Protein AF-A0A5N7ZAX9-F1 (afdb_monomer)

pLDDT: mean 89.91, std 12.64, range [33.31, 97.75]

Secondary structure (DSSP, 8-state):
-------------GGGS---SEEEEEE-SS-HHHHHHHHT-----B-GGG-SSTTTT-----GGG--HHHHHHHHHHHHHHH-TT--HHHHHHHHHHHHHH-GGG-HHHHHHHHHHHHHHHHHH--B---BS-S--HHHHHHHTTTTTSEEEEEEHHHHHTTSS------PPP----

Structure (mmCIF, N/CA/C/O backbone):
data_AF-A0A5N7ZAX9-F1
#
_entry.id   AF-A0A5N7ZAX9-F1
#
loop_
_atom_site.group_PDB
_atom_site.id
_atom_site.type_symbol
_atom_site.label_atom_id
_atom_site.label_alt_id
_atom_site.label_comp_id
_atom_site.label_asym_id
_atom_site.label_entity_id
_atom_site.label_seq_id
_atom_site.pdbx_PDB_ins_code
_atom_site.Cartn_x
_atom_site.Cartn_y
_atom_site.Cartn_z
_atom_site.occupancy
_atom_site.B_iso_or_equiv
_atom_site.auth_seq_id
_atom_site.auth_comp_id
_atom_site.auth_asym_id
_atom_site.auth_atom_id
_atom_site.pdbx_PDB_model_num
ATOM 1 N N . MET A 1 1 ? -28.480 1.130 -0.544 1.00 33.31 1 MET A N 1
ATOM 2 C CA . MET A 1 1 ? -28.202 -0.192 0.061 1.00 33.31 1 MET A CA 1
ATOM 3 C C . MET A 1 1 ? -26.981 -0.752 -0.646 1.00 33.31 1 MET A C 1
ATOM 5 O O . MET A 1 1 ? -27.106 -1.141 -1.794 1.00 33.31 1 MET A O 1
ATOM 9 N N . GLY A 1 2 ? -25.794 -0.672 -0.038 1.00 41.31 2 GLY A N 1
ATOM 10 C CA . GLY A 1 2 ? -24.573 -1.191 -0.668 1.00 41.31 2 GLY A CA 1
ATOM 11 C C . GLY A 1 2 ? -24.634 -2.713 -0.738 1.00 41.31 2 GLY A C 1
ATOM 12 O O . GLY A 1 2 ? -24.830 -3.351 0.299 1.00 41.31 2 GLY A O 1
ATOM 13 N N . SER A 1 3 ? -24.519 -3.286 -1.938 1.00 37.97 3 SER A N 1
ATOM 14 C CA . SER A 1 3 ? -24.393 -4.732 -2.100 1.00 37.97 3 SER A CA 1
ATOM 15 C C . SER A 1 3 ? -23.139 -5.176 -1.359 1.00 37.97 3 SER A C 1
ATOM 17 O O . SER A 1 3 ? -22.039 -4.720 -1.673 1.00 37.97 3 SER A O 1
ATOM 19 N N . LYS A 1 4 ? -23.291 -6.035 -0.351 1.00 47.25 4 LYS A N 1
ATOM 20 C CA . LYS A 1 4 ? -22.145 -6.737 0.219 1.00 47.25 4 LYS A CA 1
ATOM 21 C C . LYS A 1 4 ? -21.613 -7.646 -0.881 1.00 47.25 4 LYS A C 1
ATOM 23 O O . LYS A 1 4 ? -22.259 -8.634 -1.207 1.00 47.25 4 LYS A O 1
ATOM 28 N N . SER A 1 5 ? -20.491 -7.280 -1.485 1.00 54.31 5 SER A N 1
ATOM 29 C CA . SER A 1 5 ? -19.725 -8.214 -2.297 1.00 54.31 5 SER A CA 1
ATOM 30 C C . SER A 1 5 ? -19.269 -9.343 -1.374 1.00 54.31 5 SER A C 1
ATOM 32 O O . SER A 1 5 ? -18.582 -9.111 -0.377 1.00 54.31 5 SER A O 1
ATOM 34 N N . GLU A 1 6 ? -19.718 -10.565 -1.647 1.00 58.66 6 GLU A N 1
ATOM 35 C CA . GLU A 1 6 ? -19.201 -11.750 -0.970 1.00 58.66 6 GLU A CA 1
ATOM 36 C C . GLU A 1 6 ? -17.761 -11.973 -1.438 1.00 58.66 6 GLU A C 1
ATOM 38 O O . GLU A 1 6 ? -17.502 -12.454 -2.539 1.00 58.66 6 GLU A O 1
ATOM 43 N N . ILE A 1 7 ? -16.803 -11.562 -0.608 1.00 69.88 7 ILE A N 1
ATOM 44 C CA . ILE A 1 7 ? -15.385 -11.814 -0.855 1.00 69.88 7 ILE A CA 1
ATOM 45 C C . ILE A 1 7 ? -15.125 -13.287 -0.537 1.00 69.88 7 ILE A C 1
ATOM 47 O O . ILE A 1 7 ? -15.140 -13.695 0.624 1.00 69.88 7 ILE A O 1
ATOM 51 N N . THR A 1 8 ? -14.884 -14.088 -1.572 1.00 76.56 8 THR A N 1
ATOM 52 C CA . THR A 1 8 ? -14.459 -15.482 -1.411 1.00 76.56 8 THR A CA 1
ATOM 53 C C . THR A 1 8 ? -12.942 -15.523 -1.286 1.00 76.56 8 THR A C 1
ATOM 55 O O . THR A 1 8 ? -12.231 -15.208 -2.237 1.00 76.56 8 THR A O 1
ATOM 58 N N . VAL A 1 9 ? -12.434 -15.919 -0.119 1.00 79.69 9 VAL A N 1
ATOM 59 C CA . VAL A 1 9 ? -10.995 -16.129 0.092 1.00 79.69 9 VAL A CA 1
ATOM 60 C C . VAL A 1 9 ? -10.658 -17.575 -0.255 1.00 79.69 9 VAL A C 1
ATOM 62 O O . VAL A 1 9 ? -11.228 -18.501 0.320 1.00 79.69 9 VAL A O 1
ATOM 65 N N . LYS A 1 10 ? -9.727 -17.773 -1.191 1.00 81.19 10 LYS A N 1
ATOM 66 C CA . LYS A 1 10 ? -9.172 -19.087 -1.533 1.00 81.19 10 LYS A CA 1
ATOM 67 C C . LYS A 1 10 ? -7.727 -19.164 -1.057 1.00 81.19 10 LYS A C 1
ATOM 69 O O . LYS A 1 10 ? -6.963 -18.223 -1.247 1.00 81.19 10 LYS A O 1
ATOM 74 N N . TYR A 1 11 ? -7.361 -20.296 -0.470 1.00 84.69 11 TYR A N 1
ATOM 75 C CA . TYR A 1 11 ? -5.988 -20.603 -0.087 1.00 84.69 11 TYR A CA 1
ATOM 76 C C . TYR A 1 11 ? -5.430 -21.596 -1.102 1.00 84.69 11 TYR A C 1
ATOM 78 O O . TYR A 1 11 ? -6.023 -22.651 -1.311 1.00 84.69 11 TYR A O 1
ATOM 86 N N . CYS A 1 12 ? -4.324 -21.243 -1.744 1.00 83.31 12 CYS A N 1
ATOM 87 C CA . CYS A 1 12 ? -3.642 -22.067 -2.736 1.00 83.31 12 CYS A CA 1
ATOM 88 C C . CYS A 1 12 ? -2.131 -21.877 -2.602 1.00 83.31 12 CYS A C 1
ATOM 90 O O . CYS A 1 12 ? -1.668 -20.932 -1.952 1.00 83.31 12 CYS A O 1
ATOM 92 N N . LYS A 1 13 ? -1.360 -22.794 -3.184 1.00 84.69 13 LYS A N 1
ATOM 93 C CA . LYS A 1 13 ? 0.089 -22.616 -3.301 1.00 84.69 13 LYS A CA 1
ATOM 94 C C . LYS A 1 13 ? 0.400 -21.638 -4.429 1.00 84.69 13 LYS A C 1
ATOM 96 O O . LYS A 1 13 ? -0.356 -21.534 -5.388 1.00 84.69 13 LYS A O 1
ATOM 101 N N . LEU A 1 14 ? 1.539 -20.954 -4.351 1.00 79.31 14 LEU A N 1
ATOM 102 C CA . LEU A 1 14 ? 1.951 -19.998 -5.384 1.00 79.31 14 LEU A CA 1
ATOM 103 C C . LEU A 1 14 ? 2.063 -20.657 -6.769 1.00 79.31 14 LEU A C 1
ATOM 105 O O . LEU A 1 14 ? 1.774 -20.025 -7.776 1.00 79.31 14 LEU A O 1
ATOM 109 N N . GLU A 1 15 ? 2.440 -21.936 -6.818 1.00 83.44 15 GLU A N 1
ATOM 110 C CA . GLU A 1 15 ? 2.540 -22.716 -8.054 1.00 83.44 15 GLU A CA 1
ATOM 111 C C . GLU A 1 15 ? 1.185 -22.991 -8.724 1.00 83.44 15 GLU A C 1
ATOM 113 O O . GLU A 1 15 ? 1.155 -23.301 -9.914 1.00 83.44 15 GLU A O 1
ATOM 118 N N . GLU A 1 16 ? 0.090 -22.894 -7.968 1.00 85.75 16 GLU A N 1
ATOM 119 C CA . GLU A 1 16 ? -1.287 -23.109 -8.428 1.00 85.75 16 GLU A CA 1
ATOM 120 C C . GLU A 1 16 ? -1.930 -21.809 -8.940 1.00 85.75 16 GLU A C 1
ATOM 122 O O . GLU A 1 16 ? -3.011 -21.847 -9.524 1.00 85.75 16 GLU A O 1
ATOM 127 N N . VAL A 1 17 ? -1.278 -20.660 -8.726 1.00 85.06 17 VAL A N 1
ATOM 128 C CA . VAL A 1 17 ? -1.742 -19.363 -9.221 1.00 85.06 17 VAL A CA 1
ATOM 129 C C . VAL A 1 17 ? -1.313 -19.201 -10.674 1.00 85.06 17 VAL A C 1
ATOM 131 O O . VAL A 1 17 ? -0.126 -19.270 -11.003 1.00 85.06 17 VAL A O 1
ATOM 134 N N . GLU A 1 18 ? -2.280 -18.946 -11.552 1.00 88.00 18 GLU A N 1
ATOM 135 C CA . GLU A 1 18 ? -1.992 -18.545 -12.924 1.00 88.00 18 GLU A CA 1
ATOM 136 C C . GLU A 1 18 ? -1.386 -17.139 -12.921 1.00 88.00 18 GLU A C 1
ATOM 138 O O . GLU A 1 18 ? -2.027 -16.160 -12.541 1.00 88.00 18 GLU A O 1
ATOM 143 N N . LEU A 1 19 ? -0.116 -17.057 -13.314 1.00 88.38 19 LEU A N 1
ATOM 144 C CA . LEU A 1 19 ? 0.644 -15.818 -13.426 1.00 88.38 19 LEU A CA 1
ATOM 145 C C . LEU A 1 19 ? 1.239 -15.721 -14.835 1.00 88.38 19 LEU A C 1
ATOM 147 O O . LEU A 1 19 ? 1.658 -16.751 -15.382 1.00 88.38 19 LEU A O 1
ATOM 151 N N . PRO A 1 20 ? 1.345 -14.509 -15.408 1.00 93.12 20 PRO A N 1
ATOM 152 C CA . PRO A 1 20 ? 2.088 -14.303 -16.647 1.00 93.12 20 PRO A CA 1
ATOM 153 C C . PRO A 1 20 ? 3.526 -14.797 -16.475 1.00 93.12 20 PRO A C 1
ATOM 155 O O . PRO A 1 20 ? 4.140 -14.575 -15.432 1.00 93.12 20 PRO A O 1
ATOM 158 N N . SER A 1 21 ? 4.087 -15.464 -17.484 1.00 94.38 21 SER A N 1
ATOM 159 C CA . SER A 1 21 ? 5.438 -16.036 -17.379 1.00 94.38 21 SER A CA 1
ATOM 160 C C . SER A 1 21 ? 6.507 -14.960 -17.210 1.00 94.38 21 SER A C 1
ATOM 162 O O . SER A 1 21 ? 7.440 -15.127 -16.427 1.00 94.38 21 SER A O 1
ATOM 164 N N . ILE A 1 22 ? 6.350 -13.857 -17.945 1.00 96.69 22 ILE A N 1
ATOM 165 C CA . ILE A 1 22 ? 7.245 -12.709 -17.912 1.00 96.69 22 ILE A CA 1
ATOM 166 C C . ILE A 1 22 ? 6.412 -11.445 -17.753 1.00 96.69 22 ILE A C 1
ATOM 168 O O . ILE A 1 22 ? 5.394 -11.270 -18.420 1.00 96.69 22 ILE A O 1
ATOM 172 N N . VAL A 1 23 ? 6.885 -10.557 -16.891 1.00 96.56 23 VAL A N 1
ATOM 173 C CA . VAL A 1 23 ? 6.359 -9.202 -16.730 1.00 96.56 23 VAL A CA 1
ATOM 174 C C . VAL A 1 23 ? 7.468 -8.188 -16.944 1.00 96.56 23 VAL A C 1
ATOM 176 O O . VAL A 1 23 ? 8.642 -8.467 -16.715 1.00 96.56 23 VAL A O 1
ATOM 179 N N . TYR A 1 24 ? 7.099 -7.000 -17.395 1.00 97.44 24 TYR A N 1
ATOM 180 C CA . TYR A 1 24 ? 8.019 -6.045 -17.983 1.00 97.44 24 TYR A CA 1
ATOM 181 C C . TYR A 1 24 ? 8.051 -4.720 -17.234 1.00 97.44 24 TYR A C 1
ATOM 183 O O . TYR A 1 24 ? 7.036 -4.234 -16.721 1.00 97.44 24 TYR A O 1
ATOM 191 N N . LYS A 1 25 ? 9.232 -4.097 -17.229 1.00 96.88 25 LYS A N 1
ATOM 192 C CA . LYS A 1 25 ? 9.443 -2.727 -16.767 1.00 96.88 25 LYS A CA 1
ATOM 193 C C . LYS A 1 25 ? 10.150 -1.898 -17.829 1.00 96.88 25 LYS A C 1
ATOM 195 O O . LYS A 1 25 ? 11.241 -2.237 -18.277 1.00 96.88 25 LYS A O 1
ATOM 200 N N . TYR A 1 26 ? 9.543 -0.765 -18.155 1.00 97.31 26 TYR A N 1
ATOM 201 C CA . TYR A 1 26 ? 10.092 0.238 -19.058 1.00 97.31 26 TYR A CA 1
ATOM 202 C C . TYR A 1 26 ? 10.955 1.227 -18.282 1.00 97.31 26 TYR A C 1
ATOM 204 O O . TYR A 1 26 ? 10.594 1.661 -17.174 1.00 97.31 26 TYR A O 1
ATOM 212 N N . ARG A 1 27 ? 12.117 1.548 -18.846 1.00 96.25 27 ARG A N 1
ATOM 213 C CA . ARG A 1 27 ? 13.109 2.414 -18.219 1.00 96.25 27 ARG A CA 1
ATOM 214 C C . ARG A 1 27 ? 13.822 3.279 -19.250 1.00 96.25 27 ARG A C 1
ATOM 216 O O . ARG A 1 27 ? 14.190 2.818 -20.325 1.00 96.25 27 ARG A O 1
ATOM 223 N N . SER A 1 28 ? 14.078 4.527 -18.878 1.00 95.81 28 SER A N 1
ATOM 224 C CA . SER A 1 28 ? 14.984 5.428 -19.593 1.00 95.81 28 SER A CA 1
ATOM 225 C C . SER A 1 28 ? 16.427 4.914 -19.527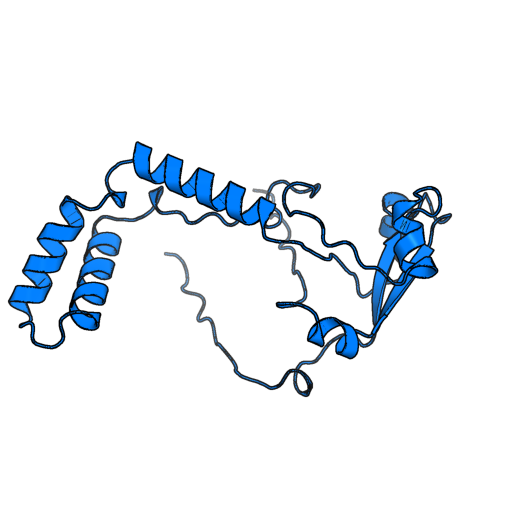 1.00 95.81 28 SER A C 1
ATOM 227 O O . SER A 1 28 ? 16.892 4.565 -18.444 1.00 95.81 28 SER A O 1
ATOM 229 N N . TRP A 1 29 ? 17.150 4.909 -20.653 1.00 94.25 29 TRP A N 1
ATOM 230 C CA . TRP A 1 29 ? 18.593 4.614 -20.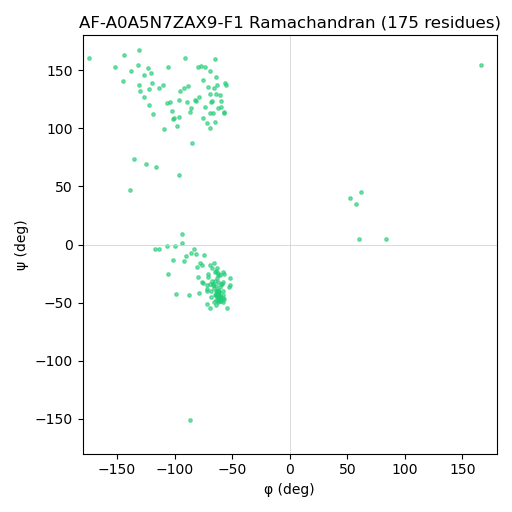661 1.00 94.25 29 TRP A CA 1
ATOM 231 C C . TRP A 1 29 ? 19.431 5.832 -20.261 1.00 94.25 29 TRP A C 1
ATOM 233 O O . TRP A 1 29 ? 20.590 5.694 -19.877 1.00 94.25 29 TRP A O 1
ATOM 243 N N . SER A 1 30 ? 18.872 7.040 -20.347 1.00 94.25 30 SER A N 1
ATOM 244 C CA . SER A 1 30 ? 19.581 8.254 -19.93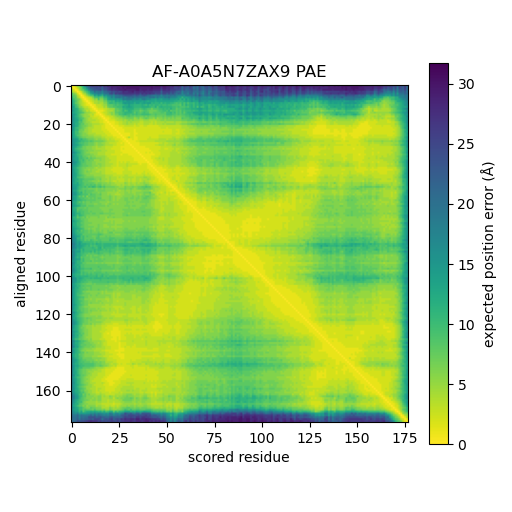3 1.00 94.25 30 SER A CA 1
ATOM 245 C C . SER A 1 30 ? 19.753 8.361 -18.412 1.00 94.25 30 SER A C 1
ATOM 247 O O . SER A 1 30 ? 20.731 8.950 -17.953 1.00 94.25 30 SER A O 1
ATOM 249 N N . ASP A 1 31 ? 18.873 7.726 -17.633 1.00 94.62 31 ASP A N 1
ATOM 250 C CA . ASP A 1 31 ? 18.943 7.692 -16.172 1.00 94.62 31 ASP A CA 1
ATOM 251 C C . ASP A 1 31 ? 19.939 6.626 -15.675 1.00 94.62 31 ASP A C 1
ATOM 253 O O . ASP A 1 31 ? 19.833 5.433 -15.974 1.00 94.62 31 ASP A O 1
ATOM 257 N N . ASN A 1 32 ? 20.921 7.047 -14.875 1.00 95.12 32 ASN A N 1
ATOM 258 C CA . ASN A 1 32 ? 21.924 6.146 -14.312 1.00 95.12 32 ASN A CA 1
ATOM 259 C C . ASN A 1 32 ? 21.341 5.152 -13.298 1.00 95.12 32 ASN A C 1
ATOM 261 O O . ASN A 1 32 ? 21.819 4.022 -13.242 1.00 95.12 32 ASN A O 1
ATOM 265 N N . TYR A 1 33 ? 20.297 5.511 -12.545 1.00 94.88 33 TYR A N 1
ATOM 266 C CA . TYR A 1 33 ? 19.636 4.586 -11.619 1.00 94.88 33 TYR A CA 1
ATOM 267 C C . TYR A 1 33 ? 18.883 3.485 -12.361 1.00 94.88 33 TYR A C 1
ATOM 269 O O . TYR A 1 33 ? 18.848 2.340 -11.916 1.00 94.88 33 TYR A O 1
ATOM 277 N N . HIS A 1 34 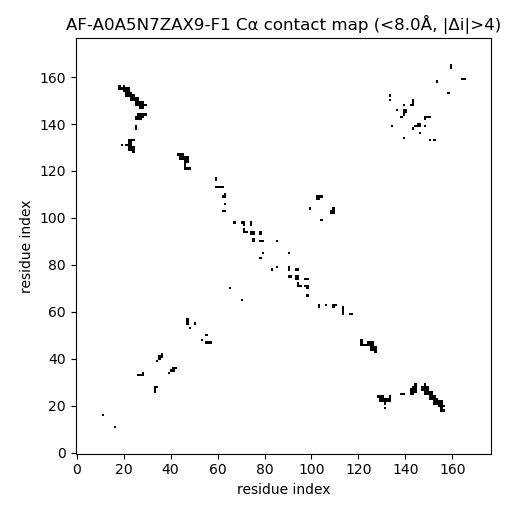? 18.324 3.800 -13.527 1.00 95.56 34 HIS A N 1
ATOM 278 C CA . HIS A 1 34 ? 17.658 2.813 -14.366 1.00 95.56 34 HIS A CA 1
ATOM 279 C C . HIS A 1 34 ? 18.624 1.767 -14.933 1.00 95.56 34 HIS A C 1
ATOM 281 O O . HIS A 1 34 ? 18.265 0.594 -15.019 1.00 95.56 34 HIS A O 1
ATOM 287 N N . LYS A 1 35 ? 19.867 2.150 -15.255 1.00 94.75 35 LYS A N 1
ATOM 288 C CA . LYS A 1 35 ? 20.896 1.208 -15.736 1.00 94.75 35 LYS A CA 1
ATOM 289 C C . LYS A 1 35 ? 21.238 0.135 -14.704 1.00 94.75 35 LYS A C 1
ATOM 291 O O . LYS A 1 35 ? 21.492 -1.004 -15.094 1.00 94.75 35 LYS A O 1
ATOM 296 N N . ARG A 1 36 ? 21.170 0.466 -13.406 1.00 96.31 36 ARG A N 1
ATOM 297 C CA . ARG A 1 36 ? 21.466 -0.456 -12.289 1.00 96.31 36 ARG A CA 1
ATOM 298 C C . ARG A 1 36 ? 20.602 -1.713 -12.315 1.00 96.31 36 ARG A C 1
ATOM 300 O O . ARG A 1 36 ? 21.050 -2.772 -11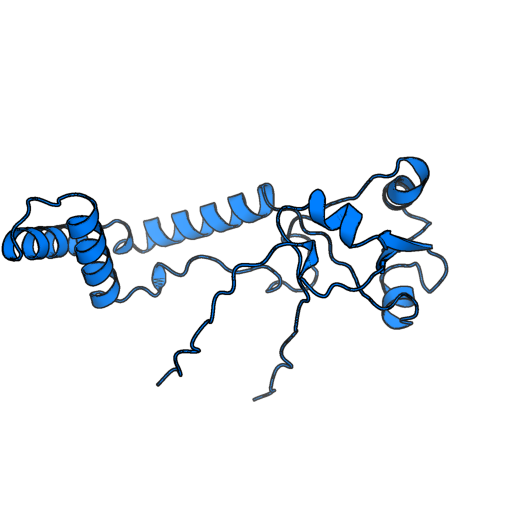.885 1.00 96.31 36 ARG A O 1
ATOM 307 N N . PHE A 1 37 ? 19.417 -1.640 -12.921 1.00 93.94 37 PHE A N 1
ATOM 308 C CA . PHE A 1 37 ? 18.559 -2.805 -13.111 1.00 93.94 37 PHE A CA 1
ATOM 309 C C . PHE A 1 37 ? 19.239 -3.907 -13.940 1.00 93.94 37 PHE A C 1
ATOM 311 O O . PHE A 1 37 ? 19.032 -5.089 -13.683 1.00 93.94 37 PHE A O 1
ATOM 318 N N . LEU A 1 38 ? 20.077 -3.530 -14.911 1.00 93.50 38 LEU A N 1
ATOM 319 C CA . LEU A 1 38 ? 20.835 -4.466 -15.743 1.00 93.50 38 LEU A CA 1
ATOM 320 C C . LEU A 1 38 ? 22.279 -4.633 -15.264 1.00 93.50 38 LEU A C 1
ATOM 322 O O . LEU A 1 38 ? 22.783 -5.754 -15.231 1.00 93.50 38 LEU A O 1
ATOM 326 N N . THR A 1 39 ? 22.947 -3.538 -14.893 1.00 95.12 39 THR A N 1
ATOM 327 C CA . THR A 1 39 ? 24.376 -3.565 -14.541 1.00 95.12 39 THR A CA 1
ATOM 328 C C . THR A 1 39 ? 24.630 -4.140 -13.153 1.00 95.12 39 THR A C 1
ATOM 330 O O . THR A 1 39 ? 25.648 -4.791 -12.945 1.00 95.12 39 THR A O 1
ATOM 333 N N . GLU A 1 40 ? 23.702 -3.932 -12.219 1.00 95.94 40 GLU A N 1
ATOM 334 C CA . GLU A 1 40 ? 23.819 -4.354 -10.816 1.00 95.94 40 GLU A CA 1
ATOM 335 C C . GLU A 1 40 ? 22.746 -5.378 -10.418 1.00 95.94 40 GLU A C 1
ATOM 337 O O . GLU A 1 40 ? 22.793 -5.925 -9.320 1.00 95.94 40 GLU A O 1
ATOM 342 N N . ARG A 1 41 ? 21.815 -5.699 -11.332 1.00 92.00 41 ARG A N 1
ATOM 343 C CA . ARG A 1 41 ? 20.692 -6.631 -11.114 1.00 92.00 41 ARG A CA 1
ATOM 344 C C . ARG A 1 41 ? 19.795 -6.219 -9.947 1.00 92.00 41 ARG A C 1
ATOM 346 O O . ARG A 1 41 ? 19.259 -7.062 -9.230 1.00 92.00 41 ARG A O 1
ATOM 353 N N . GLU A 1 42 ? 19.632 -4.915 -9.768 1.00 92.81 42 GLU A N 1
ATOM 354 C CA . GLU A 1 42 ? 18.782 -4.357 -8.726 1.00 92.81 42 GLU A CA 1
ATOM 355 C C . GLU A 1 42 ? 17.347 -4.127 -9.203 1.00 92.81 42 GLU A C 1
ATOM 357 O O . GLU A 1 42 ? 17.053 -4.002 -10.392 1.00 92.81 42 GLU A O 1
ATOM 362 N N . VAL A 1 43 ? 16.436 -4.014 -8.241 1.00 91.81 43 VAL A N 1
ATOM 363 C CA . VAL A 1 43 ? 15.066 -3.572 -8.479 1.00 91.81 43 VAL A CA 1
ATOM 364 C C . VAL A 1 43 ? 14.744 -2.467 -7.488 1.00 91.81 43 VAL A C 1
ATOM 366 O O . VAL A 1 43 ? 14.984 -2.603 -6.291 1.00 91.81 43 VAL A O 1
ATOM 369 N N . PHE A 1 44 ? 14.183 -1.370 -7.991 1.00 93.19 44 PHE A N 1
ATOM 370 C CA . PHE A 1 44 ? 13.728 -0.266 -7.157 1.00 93.19 44 PHE A CA 1
ATOM 371 C C . PHE A 1 44 ? 12.230 -0.378 -6.873 1.00 93.19 44 PHE A C 1
ATOM 373 O O . PHE A 1 44 ? 11.416 -0.419 -7.800 1.00 93.19 44 PHE A O 1
ATOM 380 N N . LEU A 1 45 ? 11.888 -0.388 -5.586 1.00 94.62 45 LEU A N 1
ATOM 381 C CA . LEU A 1 45 ? 10.520 -0.338 -5.090 1.00 94.62 45 LEU A CA 1
ATOM 382 C C . LEU A 1 45 ? 10.170 1.114 -4.754 1.00 94.62 45 LEU A C 1
ATOM 384 O O . LEU A 1 45 ? 10.699 1.678 -3.799 1.00 94.62 45 LEU A O 1
ATOM 388 N N . ALA A 1 46 ? 9.295 1.723 -5.552 1.00 94.19 46 ALA A N 1
ATOM 389 C CA . ALA A 1 46 ? 8.922 3.122 -5.391 1.00 94.19 46 ALA A CA 1
ATOM 390 C C . ALA A 1 46 ? 7.980 3.307 -4.196 1.00 94.19 46 ALA A C 1
ATOM 392 O O . ALA A 1 46 ? 7.087 2.489 -3.975 1.00 94.19 46 ALA A O 1
ATOM 393 N N . SER A 1 47 ? 8.151 4.396 -3.445 1.00 94.50 47 SER A N 1
ATOM 394 C CA . SER A 1 47 ? 7.162 4.780 -2.435 1.00 94.50 47 SER A CA 1
ATOM 395 C C . SER A 1 47 ? 5.833 5.093 -3.134 1.00 94.50 47 SER A C 1
ATOM 397 O O . SER A 1 47 ? 5.847 5.806 -4.140 1.00 94.50 47 SER A O 1
ATOM 399 N N . PRO A 1 48 ? 4.682 4.645 -2.604 1.00 93.19 48 PRO A N 1
ATOM 400 C CA . PRO A 1 48 ? 3.374 5.004 -3.149 1.00 93.19 48 PRO A CA 1
ATOM 401 C C . PRO A 1 48 ? 3.176 6.517 -3.323 1.00 93.19 48 PRO A C 1
ATOM 403 O O . PRO A 1 48 ? 2.498 6.962 -4.238 1.00 93.19 48 PRO A O 1
ATOM 406 N N . ARG A 1 49 ? 3.839 7.330 -2.490 1.00 91.50 49 ARG A N 1
ATOM 407 C CA . ARG A 1 49 ? 3.778 8.796 -2.553 1.00 91.50 49 ARG A CA 1
ATOM 408 C C . ARG A 1 49 ? 4.326 9.390 -3.859 1.00 91.50 49 ARG A C 1
ATOM 410 O O . ARG A 1 49 ? 4.040 10.545 -4.149 1.00 91.50 49 ARG A O 1
ATOM 417 N N . THR A 1 50 ? 5.148 8.658 -4.613 1.00 91.44 50 THR A N 1
ATOM 418 C CA . THR A 1 50 ? 5.770 9.160 -5.852 1.00 91.44 50 THR A CA 1
ATOM 419 C C . THR A 1 50 ? 4.968 8.825 -7.109 1.00 91.44 50 THR A C 1
ATOM 421 O O . THR A 1 50 ? 5.498 8.957 -8.211 1.00 91.44 50 THR A O 1
ATOM 424 N N . PHE A 1 51 ? 3.751 8.301 -6.963 1.00 90.94 51 PHE A N 1
ATOM 425 C CA . PHE A 1 51 ? 2.922 7.883 -8.087 1.00 90.94 51 PHE A CA 1
ATOM 426 C C . PHE A 1 51 ? 2.248 9.100 -8.722 1.00 90.94 51 PHE A C 1
ATOM 428 O O . PHE A 1 51 ? 2.048 10.126 -8.077 1.00 90.94 51 PHE A O 1
ATOM 435 N N . GLU A 1 52 ? 1.952 8.994 -10.015 1.00 87.94 52 GLU A N 1
ATOM 436 C CA . GLU A 1 52 ? 1.321 10.084 -10.764 1.00 87.94 52 GLU A CA 1
ATOM 437 C C . GLU A 1 52 ? -0.171 10.228 -10.434 1.00 87.94 52 GLU A C 1
ATOM 439 O O . GLU A 1 52 ? -0.691 11.340 -10.451 1.00 87.94 52 GLU A O 1
ATOM 444 N N . ASP A 1 53 ? -0.850 9.114 -10.140 1.00 85.88 53 ASP A N 1
ATOM 445 C CA . ASP A 1 53 ? -2.224 9.116 -9.641 1.00 85.88 53 ASP A CA 1
ATOM 446 C C . ASP A 1 53 ? -2.203 9.278 -8.115 1.00 85.88 53 ASP A C 1
ATOM 448 O O . ASP A 1 53 ? -1.666 8.439 -7.393 1.00 85.88 53 ASP A O 1
ATOM 452 N N . GLU A 1 54 ? -2.785 10.369 -7.617 1.00 81.69 54 GLU A N 1
ATOM 453 C CA . GLU A 1 54 ? -2.839 10.675 -6.183 1.00 81.69 54 GLU A CA 1
ATOM 454 C C . GLU A 1 54 ? -3.669 9.664 -5.379 1.00 81.69 54 GLU A C 1
ATOM 456 O O . GLU A 1 54 ? -3.496 9.546 -4.162 1.00 81.69 54 GLU A O 1
ATOM 461 N N . LEU A 1 55 ? -4.595 8.961 -6.038 1.00 84.12 55 LEU A N 1
ATOM 462 C CA . LEU A 1 55 ? -5.441 7.947 -5.419 1.00 84.12 55 LEU A CA 1
ATOM 463 C C . LEU A 1 55 ? -4.831 6.547 -5.517 1.00 84.12 55 LEU A C 1
ATOM 465 O O . LEU A 1 55 ? -5.265 5.654 -4.779 1.00 84.12 55 LEU A O 1
ATOM 469 N N . ASP A 1 56 ? -3.813 6.348 -6.361 1.00 85.94 56 ASP A N 1
ATOM 470 C CA . ASP A 1 56 ? -3.111 5.071 -6.428 1.00 85.94 56 ASP A CA 1
ATOM 471 C C . ASP A 1 56 ? -2.486 4.752 -5.068 1.00 85.94 56 ASP A C 1
ATOM 473 O O . ASP A 1 56 ? -1.804 5.560 -4.437 1.00 85.94 56 ASP A O 1
ATOM 477 N N . CYS A 1 57 ? -2.767 3.539 -4.588 1.00 86.88 57 CYS A N 1
ATOM 478 C CA . CYS A 1 57 ? -2.331 3.041 -3.282 1.00 86.88 57 CYS A CA 1
ATOM 479 C C . CYS A 1 57 ? -2.819 3.860 -2.063 1.00 86.88 57 CYS A C 1
ATOM 481 O O . CYS A 1 57 ? -2.463 3.528 -0.927 1.00 86.88 57 CYS A O 1
ATOM 483 N N . TYR A 1 58 ? -3.668 4.878 -2.242 1.00 87.56 58 TYR A N 1
ATOM 484 C CA . TYR A 1 58 ? -4.212 5.667 -1.140 1.00 87.56 58 TYR A CA 1
ATOM 485 C C . TYR A 1 58 ? -5.447 4.996 -0.530 1.00 87.56 58 TYR A C 1
ATOM 487 O O . TYR A 1 58 ? -6.592 5.278 -0.882 1.00 87.56 58 TYR A O 1
ATOM 495 N N . ASN A 1 59 ? -5.216 4.106 0.437 1.00 87.38 59 ASN A N 1
ATOM 496 C CA . ASN A 1 59 ? -6.286 3.430 1.176 1.00 87.38 59 ASN A CA 1
ATOM 497 C C . ASN A 1 59 ? -6.151 3.630 2.698 1.00 87.38 59 ASN A C 1
ATOM 499 O O . ASN A 1 59 ? -5.804 2.693 3.425 1.00 87.38 59 ASN A O 1
ATOM 503 N N . PRO A 1 60 ? -6.373 4.856 3.212 1.00 90.06 60 PRO A N 1
ATOM 504 C CA . PRO A 1 60 ? -6.286 5.123 4.640 1.00 90.06 60 PRO A CA 1
ATOM 505 C C . PRO A 1 60 ? -7.440 4.455 5.405 1.00 90.06 60 PRO A C 1
ATOM 507 O O . PRO A 1 60 ? -8.570 4.386 4.910 1.00 90.06 60 PRO A O 1
ATOM 510 N N . PRO A 1 61 ? -7.226 4.048 6.665 1.00 90.38 61 PRO A N 1
ATOM 511 C CA . PRO A 1 61 ? -8.316 3.591 7.507 1.00 90.38 61 PRO A CA 1
ATOM 512 C C . PRO A 1 61 ? -9.292 4.743 7.766 1.00 90.38 61 PRO A C 1
ATOM 514 O O . PRO A 1 61 ? -8.896 5.826 8.193 1.00 90.38 61 PRO A O 1
ATOM 517 N N . ARG A 1 62 ? -10.588 4.505 7.548 1.00 92.94 62 ARG A N 1
ATOM 518 C CA . ARG A 1 62 ? -11.649 5.513 7.703 1.00 92.94 62 ARG A CA 1
ATOM 519 C C . ARG A 1 62 ? -12.335 5.440 9.063 1.00 92.94 62 ARG A C 1
ATOM 521 O O . ARG A 1 62 ? -13.536 5.193 9.162 1.00 92.94 62 ARG A O 1
ATOM 528 N N . PHE A 1 63 ? -11.556 5.629 10.132 1.00 92.00 63 PHE A N 1
ATOM 529 C CA . PHE A 1 63 ? -12.093 5.663 11.501 1.00 92.00 63 PHE A CA 1
ATOM 530 C C . PHE A 1 63 ? -13.075 6.822 11.717 1.00 92.00 63 PHE A C 1
ATOM 532 O O . PHE A 1 63 ? -13.984 6.709 12.534 1.00 92.00 63 PHE A O 1
ATOM 539 N N . ASP A 1 64 ? -12.925 7.899 10.947 1.00 92.62 64 ASP A N 1
ATOM 540 C CA . ASP A 1 64 ? -13.826 9.050 10.895 1.00 92.62 64 ASP A CA 1
ATOM 541 C C . ASP A 1 64 ? -15.244 8.695 10.419 1.00 92.62 64 ASP A C 1
ATOM 543 O O . ASP A 1 64 ? -16.202 9.381 10.770 1.00 92.62 64 ASP A O 1
ATOM 547 N N . LEU A 1 65 ? -15.391 7.606 9.658 1.00 95.00 65 LEU A N 1
ATOM 548 C CA . LEU A 1 65 ? -16.676 7.133 9.140 1.00 95.00 65 LEU A CA 1
ATOM 549 C C . LEU A 1 65 ? -17.347 6.085 10.038 1.00 95.00 65 LEU A C 1
ATOM 551 O O . LEU A 1 65 ? -18.421 5.580 9.698 1.00 95.00 65 LEU A O 1
ATOM 555 N N . LEU A 1 66 ? -16.740 5.726 11.174 1.00 94.12 66 LEU A N 1
ATOM 556 C CA . LEU A 1 66 ? -17.316 4.729 12.068 1.00 94.12 66 LEU A CA 1
ATOM 557 C C . LEU A 1 66 ? -18.603 5.236 12.718 1.00 94.12 66 LEU A C 1
ATOM 559 O O . LEU A 1 66 ? -18.640 6.227 13.447 1.00 94.12 66 LEU A O 1
ATOM 563 N N . THR A 1 67 ? -19.676 4.476 12.533 1.00 94.81 67 THR A N 1
ATOM 564 C CA . THR A 1 67 ? -20.929 4.714 13.246 1.00 94.81 67 THR A CA 1
ATOM 565 C C . THR A 1 67 ? -20.813 4.287 14.710 1.00 94.81 67 THR A C 1
ATOM 567 O O . THR A 1 67 ? -20.117 3.327 15.050 1.00 94.81 67 THR A O 1
ATOM 570 N N . LYS A 1 68 ? -21.604 4.916 15.591 1.00 94.25 68 LYS A N 1
ATOM 571 C CA . LYS A 1 68 ? -21.722 4.506 17.007 1.00 94.25 68 LYS A CA 1
ATOM 572 C C . LYS A 1 68 ? -22.032 3.010 17.160 1.00 94.25 68 LYS A C 1
ATOM 574 O O . LYS A 1 68 ? -21.548 2.370 18.090 1.00 94.25 68 LYS A O 1
ATOM 579 N N . LYS A 1 69 ? -22.819 2.453 16.231 1.00 95.44 69 LYS A N 1
ATOM 580 C CA . LYS A 1 69 ? -23.149 1.024 16.180 1.00 95.44 69 LYS A CA 1
ATOM 581 C C . LYS A 1 69 ? -21.913 0.169 15.888 1.00 95.44 69 LYS A C 1
ATOM 583 O O . LYS A 1 69 ? -21.661 -0.765 16.639 1.00 95.44 69 LYS A O 1
ATOM 588 N N . GLN A 1 70 ? -21.129 0.509 14.866 1.00 95.56 70 GLN A N 1
ATOM 589 C CA . GLN A 1 70 ? -19.901 -0.223 14.528 1.00 95.56 70 GLN A CA 1
ATOM 590 C C . GLN A 1 70 ? -18.870 -0.168 15.660 1.00 95.56 70 GLN A C 1
ATOM 592 O O . GLN A 1 70 ? -18.262 -1.185 15.984 1.00 95.56 70 GLN A O 1
ATOM 597 N N . ILE A 1 71 ? -18.717 0.989 16.314 1.00 95.94 71 ILE A N 1
ATOM 598 C CA . ILE A 1 71 ? -17.830 1.137 17.480 1.00 95.94 71 ILE A CA 1
ATOM 599 C C . ILE A 1 71 ? -18.286 0.203 18.610 1.00 95.94 71 ILE A C 1
ATOM 601 O O . ILE A 1 71 ? -17.482 -0.525 19.190 1.00 95.94 71 ILE A O 1
ATOM 605 N N . TYR A 1 72 ? -19.587 0.185 18.910 1.00 97.00 72 TYR A N 1
ATOM 606 C CA . TYR A 1 72 ? -20.153 -0.707 19.920 1.00 97.00 72 TYR A CA 1
ATOM 607 C C . TYR A 1 72 ? -19.952 -2.191 19.575 1.00 97.00 72 TYR A C 1
ATOM 609 O O . TYR A 1 72 ? -19.522 -2.971 20.425 1.00 97.00 72 TYR A O 1
ATOM 617 N N . GLU A 1 73 ? -20.227 -2.585 18.331 1.00 97.19 73 GLU A N 1
ATOM 618 C CA . GLU A 1 73 ? -20.052 -3.958 17.844 1.00 97.19 73 GLU A CA 1
ATOM 619 C C . GLU A 1 73 ? -18.591 -4.411 17.920 1.00 97.19 73 GLU A C 1
ATOM 621 O O . GLU A 1 73 ? -18.323 -5.525 18.375 1.00 97.19 73 GLU A O 1
ATOM 626 N N . TYR A 1 74 ? -17.644 -3.532 17.576 1.00 95.94 74 TYR A N 1
ATOM 627 C CA . TYR A 1 74 ? -16.215 -3.792 17.745 1.00 95.94 74 TYR A CA 1
ATOM 628 C C . TYR A 1 74 ? -15.860 -4.084 19.207 1.00 95.94 74 TYR A C 1
ATOM 630 O O . TYR A 1 74 ? -15.177 -5.068 19.493 1.00 95.94 74 TYR A O 1
ATOM 638 N N . TYR A 1 75 ? -16.360 -3.288 20.158 1.00 97.44 75 TYR A N 1
ATOM 639 C CA . TYR A 1 75 ? -16.087 -3.539 21.574 1.00 97.44 75 TYR A CA 1
ATOM 640 C C . TYR A 1 75 ? -16.811 -4.769 22.127 1.00 97.44 75 TYR A C 1
ATOM 642 O O . TYR A 1 75 ? -16.275 -5.420 23.022 1.00 97.44 75 TYR A O 1
ATOM 650 N N . ILE A 1 76 ? -17.973 -5.148 21.583 1.00 97.62 76 ILE A N 1
ATOM 651 C CA . ILE A 1 76 ? -18.592 -6.449 21.881 1.00 97.62 76 ILE A CA 1
ATOM 652 C C . ILE A 1 76 ? -17.683 -7.588 21.419 1.00 97.62 76 ILE A C 1
ATOM 654 O O . ILE A 1 76 ? -17.419 -8.508 22.194 1.00 97.62 76 ILE A O 1
ATOM 658 N N . TRP A 1 77 ? -17.197 -7.526 20.178 1.00 97.31 77 TRP A N 1
ATOM 659 C CA . TRP A 1 77 ? -16.286 -8.526 19.625 1.00 97.31 77 TRP A CA 1
ATOM 660 C C . TRP A 1 77 ? -14.987 -8.618 20.439 1.00 97.31 77 TRP A C 1
ATOM 662 O O . TRP A 1 77 ? -14.614 -9.705 20.879 1.00 97.31 77 TRP A O 1
ATOM 672 N N . SER A 1 78 ? -14.353 -7.479 20.729 1.00 97.00 78 SER A N 1
ATOM 673 C CA . SER A 1 78 ? -13.123 -7.405 21.526 1.00 97.00 78 SER A CA 1
ATOM 674 C C . SER A 1 78 ? -13.329 -7.944 22.944 1.00 97.00 78 SER A C 1
ATOM 676 O O . SER A 1 78 ? -12.501 -8.699 23.451 1.00 97.00 78 SER A O 1
ATOM 678 N N . SER A 1 79 ? -14.466 -7.633 23.575 1.00 97.44 79 SER A N 1
ATOM 679 C CA . SER A 1 79 ? -14.785 -8.146 24.908 1.00 97.44 79 SER A CA 1
ATOM 680 C C . SER A 1 79 ? -14.894 -9.668 24.919 1.00 97.44 79 SER A C 1
ATOM 682 O O . SER A 1 79 ? -14.289 -10.295 25.781 1.00 97.44 79 SER A O 1
ATOM 684 N N . LYS A 1 80 ? -15.603 -10.259 23.946 1.00 96.62 80 LYS A N 1
ATOM 685 C CA . LYS A 1 80 ? -15.733 -11.719 23.801 1.00 96.62 80 LYS A CA 1
ATOM 686 C C . LYS A 1 80 ? -14.398 -12.405 23.547 1.00 96.62 80 LYS A C 1
ATOM 688 O O . LYS A 1 80 ? -14.165 -13.478 24.080 1.00 96.62 80 LYS A O 1
ATOM 693 N N . LYS A 1 81 ? -13.529 -11.786 22.744 1.00 96.44 81 LYS A N 1
ATOM 694 C CA . LYS A 1 81 ? -12.206 -12.336 22.435 1.00 96.44 81 LYS A CA 1
ATOM 695 C C . LYS A 1 81 ? -11.277 -12.333 23.653 1.00 96.44 81 LYS A C 1
ATOM 697 O O . LYS A 1 81 ? -10.528 -13.282 23.836 1.00 96.44 81 LYS A O 1
ATOM 702 N N . ASN A 1 82 ? -11.322 -11.272 24.458 1.00 96.00 82 ASN A N 1
ATOM 703 C CA . ASN A 1 82 ? -10.346 -11.039 25.527 1.00 96.00 82 ASN A CA 1
ATOM 704 C C . ASN A 1 82 ? -10.845 -11.411 26.934 1.00 96.00 82 ASN A C 1
ATOM 706 O O . ASN A 1 82 ? -10.047 -11.448 27.861 1.00 96.00 82 ASN A O 1
ATOM 710 N N . ASN A 1 83 ? -12.148 -11.645 27.119 1.00 95.19 83 ASN A N 1
ATOM 711 C CA . ASN A 1 83 ? -12.753 -11.932 28.424 1.00 95.19 83 ASN A CA 1
ATOM 712 C C . ASN A 1 83 ? -13.731 -13.105 28.286 1.00 95.19 83 ASN A C 1
ATOM 714 O O . ASN A 1 83 ? -14.944 -12.909 28.275 1.00 95.19 83 ASN A O 1
ATOM 718 N N . LEU A 1 84 ? -13.201 -14.317 28.127 1.00 94.94 84 LEU A N 1
ATOM 719 C CA . LEU A 1 84 ? -14.006 -15.511 27.837 1.00 94.94 84 LEU A CA 1
ATOM 720 C C . LEU A 1 84 ? -14.996 -15.856 28.964 1.00 94.94 84 LEU A C 1
ATOM 722 O O . LEU A 1 84 ? -16.080 -16.360 28.685 1.00 94.94 84 LEU A O 1
ATOM 726 N N . ASP A 1 85 ? -14.661 -15.507 30.208 1.00 97.00 85 ASP A N 1
ATOM 727 C CA . ASP A 1 85 ? -15.478 -15.801 31.394 1.00 97.00 85 ASP A CA 1
ATOM 728 C C . ASP A 1 85 ? -16.607 -14.786 31.633 1.00 97.00 85 ASP A C 1
ATOM 730 O O . ASP A 1 85 ? -17.400 -14.918 32.568 1.00 97.00 85 ASP A O 1
ATOM 734 N N . PHE A 1 86 ? -16.689 -13.728 30.821 1.00 97.19 86 PHE A N 1
ATOM 735 C CA . PHE A 1 86 ? -17.720 -12.717 31.001 1.00 97.19 86 PHE A CA 1
ATOM 736 C C . PHE A 1 86 ? -19.098 -13.252 30.620 1.00 97.19 86 PHE A C 1
ATOM 738 O O . PHE A 1 86 ? -19.348 -13.814 29.556 1.00 97.19 86 PHE A O 1
ATOM 745 N N . THR A 1 87 ? -20.065 -12.940 31.472 1.00 97.38 87 THR A N 1
ATOM 746 C CA . THR A 1 87 ? -21.476 -13.076 31.138 1.00 97.38 87 THR A CA 1
ATOM 747 C C . THR A 1 87 ? -21.859 -12.119 30.009 1.00 97.38 87 THR A C 1
ATOM 749 O O . THR A 1 87 ? -21.262 -11.057 29.785 1.00 97.38 87 THR A O 1
ATOM 752 N N . ARG A 1 88 ? -22.974 -12.425 29.337 1.00 96.19 88 ARG A N 1
ATOM 753 C CA . ARG A 1 88 ? -23.555 -11.555 28.302 1.00 96.19 88 ARG A CA 1
ATOM 754 C C . ARG A 1 88 ? -23.777 -10.115 28.787 1.00 96.19 88 ARG A C 1
ATOM 756 O O . ARG A 1 88 ? -23.609 -9.178 28.007 1.00 96.19 88 ARG A O 1
ATOM 763 N N . GLN A 1 89 ? -24.167 -9.924 30.049 1.00 97.38 89 GLN A N 1
ATOM 764 C CA . GLN A 1 89 ? -24.395 -8.593 30.617 1.00 97.38 89 GLN A CA 1
ATOM 765 C C . GLN A 1 89 ? -23.079 -7.841 30.850 1.00 97.38 89 GLN A C 1
ATOM 767 O O . GLN A 1 89 ? -23.002 -6.652 30.535 1.00 97.38 89 GLN A O 1
ATOM 772 N N . GLN A 1 90 ? -22.035 -8.527 31.321 1.00 97.69 90 GLN A N 1
ATOM 773 C CA . GLN A 1 90 ? -20.703 -7.940 31.488 1.00 97.69 90 GLN A CA 1
ATOM 774 C C . GLN A 1 90 ? -20.118 -7.491 30.145 1.00 97.69 90 GLN A C 1
ATOM 776 O O . GLN A 1 90 ? -19.671 -6.350 30.043 1.00 97.69 90 GLN A O 1
ATOM 781 N N . HIS A 1 91 ? -20.236 -8.299 29.084 1.00 97.75 91 HIS A N 1
ATOM 782 C CA . HIS A 1 91 ? -19.833 -7.890 27.731 1.00 97.75 91 HIS A CA 1
ATOM 783 C C . HIS A 1 91 ? -20.564 -6.635 27.243 1.00 97.75 91 HIS A C 1
ATOM 785 O O . HIS A 1 91 ? -19.954 -5.729 26.676 1.00 97.75 91 HIS A O 1
ATOM 791 N N . ARG A 1 92 ? -21.881 -6.551 27.475 1.00 97.50 92 ARG A N 1
ATOM 792 C CA . ARG A 1 92 ? -22.672 -5.370 27.098 1.00 97.50 92 ARG A CA 1
ATOM 793 C C . ARG A 1 92 ? -22.220 -4.126 27.854 1.00 97.50 92 ARG A C 1
ATOM 795 O O . ARG A 1 92 ? -22.068 -3.081 27.227 1.00 97.50 92 ARG A O 1
ATOM 802 N N . LYS A 1 93 ? -21.987 -4.241 29.165 1.00 97.62 93 LYS A N 1
ATOM 803 C CA . LYS A 1 93 ? -21.505 -3.136 30.006 1.00 97.62 93 LYS A CA 1
ATOM 804 C C . LYS A 1 93 ? -20.103 -2.690 29.586 1.00 97.62 93 LYS A C 1
ATOM 806 O O . LYS A 1 93 ? -19.868 -1.494 29.444 1.00 97.62 93 LYS A O 1
ATOM 811 N N . PHE A 1 94 ? -19.207 -3.640 29.310 1.00 97.44 94 PHE A N 1
ATOM 812 C CA . PHE A 1 94 ? -17.884 -3.372 28.748 1.00 97.44 94 PHE A CA 1
ATOM 813 C C . PHE A 1 94 ? -18.005 -2.558 27.458 1.00 97.44 94 PHE A C 1
ATOM 815 O O . PHE A 1 94 ? -17.452 -1.466 27.366 1.00 97.44 94 PHE A O 1
ATOM 822 N N . ALA A 1 95 ? -18.788 -3.044 26.493 1.00 97.31 95 ALA A N 1
ATOM 823 C CA . ALA A 1 95 ? -18.924 -2.377 25.207 1.00 97.31 95 ALA A CA 1
ATOM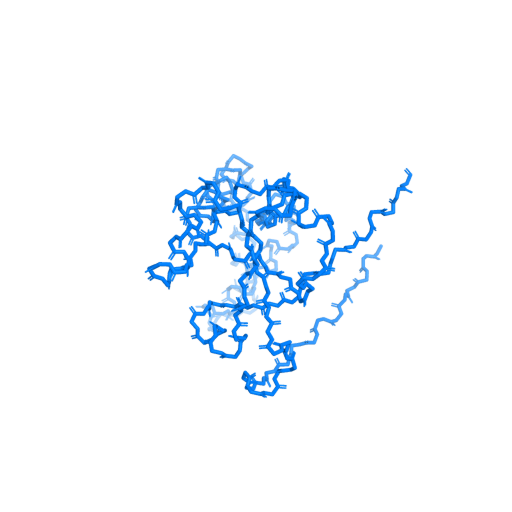 824 C C . ALA A 1 95 ? -19.547 -0.983 25.324 1.00 97.31 95 ALA A C 1
ATOM 826 O O . ALA A 1 95 ? -19.059 -0.068 24.677 1.00 97.31 95 ALA A O 1
ATOM 827 N N . GLN A 1 96 ? -20.555 -0.792 26.184 1.00 96.69 96 GLN A N 1
ATOM 828 C CA . GLN A 1 96 ? -21.163 0.523 26.433 1.00 96.69 96 GLN A CA 1
ATOM 829 C C . GLN A 1 96 ? -20.173 1.532 27.021 1.00 96.69 96 GLN A C 1
ATOM 831 O O . GLN A 1 96 ? -20.194 2.704 26.643 1.00 96.69 96 GLN A O 1
ATOM 836 N N . ASN A 1 97 ? -19.331 1.095 27.959 1.00 96.81 97 ASN A N 1
ATOM 837 C CA . ASN A 1 97 ? -18.341 1.961 28.588 1.00 96.81 97 ASN A CA 1
ATOM 838 C C . ASN A 1 97 ? -17.250 2.332 27.581 1.00 96.81 97 ASN A C 1
ATOM 840 O O . ASN A 1 97 ? -17.027 3.513 27.310 1.00 96.81 97 ASN A O 1
ATOM 844 N N . TRP A 1 98 ? -16.627 1.326 26.965 1.00 96.25 98 TRP A N 1
ATOM 845 C CA . TRP A 1 98 ? -15.519 1.527 26.036 1.00 96.25 98 TRP A CA 1
ATOM 846 C C . TRP A 1 98 ? -15.934 2.245 24.756 1.00 96.25 98 TRP A C 1
ATOM 848 O O . TRP A 1 98 ? -15.186 3.095 24.280 1.00 96.25 98 TRP A O 1
ATOM 858 N N . SER A 1 99 ? -17.152 2.022 24.249 1.00 95.06 99 SER A N 1
ATOM 859 C CA . SER A 1 99 ? -17.652 2.759 23.085 1.00 95.06 99 SER A CA 1
ATOM 860 C C . SER A 1 99 ? -17.802 4.256 23.338 1.00 95.06 99 SER A C 1
ATOM 862 O O . SER A 1 99 ? -17.832 5.007 22.374 1.00 95.06 99 SER A O 1
ATOM 864 N N . LYS A 1 100 ? -17.931 4.705 24.596 1.00 93.38 100 LYS A N 1
ATOM 865 C CA . LYS A 1 100 ? -18.033 6.132 24.947 1.00 93.38 100 LYS A CA 1
ATOM 866 C C . LYS A 1 100 ? -16.663 6.774 25.152 1.00 93.38 100 LYS A C 1
ATOM 868 O O . LYS A 1 100 ? -16.437 7.872 24.659 1.00 93.38 100 LYS A O 1
ATOM 873 N N . VAL A 1 101 ? -15.755 6.089 25.848 1.00 94.06 101 VAL A N 1
ATOM 874 C CA . VAL A 1 101 ? -14.420 6.630 26.181 1.00 94.06 101 VAL A CA 1
ATOM 875 C C . VAL A 1 101 ? -13.374 6.414 25.086 1.00 94.06 101 VAL A C 1
ATOM 877 O O . VAL A 1 101 ? -12.260 6.913 25.197 1.00 94.06 101 VAL A O 1
ATOM 880 N N . SER A 1 102 ? -13.707 5.658 24.038 1.00 92.31 102 SER A N 1
ATOM 881 C CA . SER A 1 102 ? -12.784 5.359 22.947 1.00 92.31 102 SER A CA 1
ATOM 882 C C . SER A 1 102 ? -12.212 6.615 22.292 1.00 92.31 102 SER A C 1
ATOM 884 O O . SER A 1 102 ? -12.947 7.547 21.959 1.00 92.31 102 SER A O 1
ATOM 886 N N . ALA A 1 103 ? -10.909 6.583 22.008 1.00 92.25 103 ALA A N 1
ATOM 887 C CA . ALA A 1 103 ? -10.209 7.628 21.268 1.00 92.25 103 ALA A CA 1
ATOM 888 C C . ALA A 1 103 ? -10.795 7.868 19.864 1.00 92.25 103 ALA A C 1
ATOM 890 O O . ALA A 1 103 ? -10.682 8.975 19.344 1.00 92.25 103 ALA A O 1
ATOM 891 N N . VAL A 1 104 ? -11.482 6.875 19.280 1.00 92.69 104 VAL A N 1
ATOM 892 C CA . VAL A 1 104 ? -12.147 7.019 17.972 1.00 92.69 104 VAL A CA 1
ATOM 893 C C . VAL A 1 104 ? -13.311 8.017 17.997 1.00 92.69 104 VAL A C 1
ATOM 895 O O . VAL A 1 104 ? -13.740 8.477 16.948 1.00 92.69 104 VAL A O 1
ATOM 898 N N . ASN A 1 105 ? -13.813 8.387 19.181 1.00 92.69 105 ASN A N 1
ATOM 899 C CA . ASN A 1 105 ? -14.830 9.432 19.319 1.00 92.69 105 ASN A CA 1
ATOM 900 C C . ASN A 1 105 ? -14.245 10.851 19.298 1.00 92.69 105 ASN A C 1
ATOM 902 O O . ASN A 1 105 ? -15.011 11.812 19.296 1.00 92.69 105 ASN A O 1
ATOM 906 N N . ASN A 1 106 ? -12.917 11.006 19.330 1.00 95.31 106 ASN A N 1
ATOM 907 C CA . ASN A 1 106 ? -12.254 12.304 19.282 1.00 95.31 106 ASN A CA 1
ATOM 908 C C . ASN A 1 106 ? -11.735 12.572 17.855 1.00 95.31 106 ASN A C 1
ATOM 910 O O . ASN A 1 106 ? -10.740 11.961 17.452 1.00 95.31 106 ASN A O 1
ATOM 914 N N . PRO A 1 107 ? -12.343 13.510 17.100 1.00 94.44 107 PRO A N 1
ATOM 915 C CA . PRO A 1 107 ? -11.964 13.775 15.711 1.00 94.44 107 PRO A CA 1
ATOM 916 C C . PRO A 1 107 ? -10.498 14.187 15.535 1.00 94.44 107 PRO A C 1
ATOM 918 O O . PRO A 1 107 ? -9.870 13.828 14.541 1.00 94.44 107 PRO A O 1
ATOM 921 N N . THR A 1 108 ? -9.928 14.908 16.504 1.00 96.44 108 THR A N 1
ATOM 922 C CA . THR A 1 108 ? -8.528 15.349 16.455 1.00 96.44 108 THR A CA 1
ATOM 923 C C . THR A 1 108 ? -7.577 14.165 16.573 1.00 96.44 108 THR A C 1
ATOM 925 O O . THR A 1 108 ? -6.642 14.054 15.780 1.00 96.44 108 THR A O 1
ATOM 928 N N . ILE A 1 109 ? -7.839 13.251 17.514 1.00 95.31 109 ILE A N 1
ATOM 929 C CA . ILE A 1 109 ? -7.021 12.042 17.692 1.00 95.31 109 ILE A CA 1
ATOM 930 C C . ILE A 1 109 ? -7.144 11.139 16.462 1.00 95.31 109 ILE A C 1
ATOM 932 O O . ILE A 1 109 ? -6.135 10.654 15.954 1.00 95.31 109 ILE A O 1
ATOM 936 N N . VAL A 1 110 ? -8.363 10.962 15.942 1.00 95.50 110 VAL A N 1
ATOM 937 C CA . VAL A 1 110 ? -8.613 10.182 14.722 1.00 95.50 110 VAL A CA 1
ATOM 938 C C . VAL A 1 110 ? -7.828 10.745 13.540 1.00 95.50 110 VAL A C 1
ATOM 940 O O . VAL A 1 110 ? -7.103 10.001 12.882 1.00 95.50 110 VAL A O 1
ATOM 943 N N . LYS A 1 111 ? -7.898 12.060 13.305 1.00 95.50 111 LYS A N 1
ATOM 944 C CA . LYS A 1 111 ? -7.168 12.715 12.213 1.00 95.50 111 LYS A CA 1
ATOM 945 C C . LYS A 1 111 ? -5.653 12.547 12.353 1.00 95.50 111 LYS A C 1
ATOM 947 O O . LYS A 1 111 ? -4.981 12.237 11.373 1.00 95.50 111 LYS A O 1
ATOM 952 N N . GLN A 1 112 ? -5.111 12.721 13.558 1.00 95.81 112 GLN A N 1
ATOM 953 C CA . GLN A 1 112 ? -3.683 12.515 13.820 1.00 95.81 112 GLN A CA 1
ATOM 954 C C . GLN A 1 112 ? -3.261 11.067 13.556 1.00 95.81 112 GLN A C 1
ATOM 956 O O . GLN A 1 112 ? -2.241 10.841 12.906 1.00 95.81 112 GLN A O 1
ATOM 961 N N . PHE A 1 113 ? -4.058 10.095 14.006 1.00 95.12 113 PHE A N 1
ATOM 962 C CA . PHE A 1 113 ? -3.794 8.678 13.774 1.00 95.12 113 PHE A CA 1
ATOM 963 C C . PHE A 1 113 ? -3.818 8.332 12.282 1.00 95.12 113 PHE A C 1
ATOM 965 O O . PHE A 1 113 ? -2.897 7.688 11.791 1.00 95.12 113 PHE A O 1
ATOM 972 N N . MET A 1 114 ? -4.839 8.789 11.553 1.00 94.81 114 MET A N 1
ATOM 973 C CA . MET A 1 114 ? -4.963 8.554 10.112 1.00 94.81 114 MET A CA 1
ATOM 974 C C . MET A 1 114 ? -3.788 9.158 9.339 1.00 94.81 114 MET A C 1
ATOM 976 O O . MET A 1 114 ? -3.194 8.481 8.504 1.00 94.81 114 MET A O 1
ATOM 980 N N . ASN A 1 115 ? -3.400 10.396 9.655 1.00 94.06 115 ASN A N 1
ATOM 981 C CA . ASN A 1 115 ? -2.251 11.039 9.020 1.00 94.06 115 ASN A CA 1
ATOM 982 C C . ASN A 1 115 ? -0.957 10.272 9.297 1.00 94.06 115 ASN A C 1
ATOM 984 O O . ASN A 1 115 ? -0.187 10.021 8.374 1.00 94.06 115 ASN A O 1
ATOM 988 N N . LYS A 1 116 ? -0.736 9.870 10.554 1.00 95.31 116 LYS A N 1
ATOM 989 C CA . LYS A 1 116 ? 0.431 9.074 10.937 1.00 95.31 116 LYS A CA 1
ATOM 990 C C . LYS A 1 116 ? 0.464 7.737 10.195 1.00 95.31 116 LYS A C 1
ATOM 992 O O . LYS A 1 116 ? 1.504 7.387 9.655 1.00 95.31 116 LYS A O 1
ATOM 997 N N . TYR A 1 117 ? -0.669 7.040 10.113 1.00 94.88 117 TYR A N 1
ATOM 998 C CA . TYR A 1 117 ? -0.783 5.779 9.380 1.00 94.88 117 TYR A CA 1
ATOM 999 C C . TYR A 1 117 ? -0.379 5.933 7.910 1.00 94.88 117 TYR A C 1
ATOM 1001 O O . TYR A 1 117 ? 0.399 5.133 7.402 1.00 94.88 117 TYR A O 1
ATOM 1009 N N . VAL A 1 118 ? -0.873 6.974 7.233 1.00 92.88 118 VAL A N 1
ATOM 1010 C CA . VAL A 1 118 ? -0.543 7.234 5.822 1.00 92.88 118 VAL A CA 1
ATOM 1011 C C . VAL A 1 118 ? 0.945 7.540 5.643 1.00 92.88 118 VAL A C 1
ATOM 1013 O O . VAL A 1 118 ? 1.559 7.020 4.717 1.00 92.88 118 VAL A O 1
ATOM 1016 N N . GLN A 1 119 ? 1.545 8.345 6.527 1.00 93.81 119 GLN A N 1
ATOM 1017 C CA . GLN A 1 119 ? 2.984 8.626 6.447 1.00 93.81 119 GLN A CA 1
ATOM 1018 C C . GLN A 1 119 ? 3.815 7.358 6.662 1.00 93.81 119 GLN A C 1
ATOM 1020 O O . GLN A 1 119 ? 4.678 7.050 5.846 1.00 93.81 119 GLN A O 1
ATOM 1025 N N . GLU A 1 120 ? 3.501 6.571 7.693 1.00 94.75 120 GLU A N 1
ATOM 1026 C CA . GLU A 1 120 ? 4.188 5.300 7.947 1.00 94.75 120 GLU A CA 1
ATOM 1027 C C . GLU A 1 120 ? 4.018 4.313 6.784 1.00 94.75 120 GLU A C 1
ATOM 1029 O O . GLU A 1 120 ? 4.955 3.587 6.453 1.00 94.75 120 GLU A O 1
ATOM 1034 N N . TYR A 1 121 ? 2.848 4.294 6.139 1.00 93.44 121 TYR A N 1
ATOM 1035 C CA . TYR A 1 121 ? 2.606 3.501 4.936 1.00 93.44 121 TYR A CA 1
ATOM 1036 C C . TYR A 1 121 ? 3.540 3.924 3.792 1.00 93.44 121 TYR A C 1
ATOM 1038 O O . TYR A 1 121 ? 4.221 3.074 3.221 1.00 93.44 121 TYR A O 1
ATOM 1046 N N . TYR A 1 122 ? 3.648 5.223 3.504 1.00 93.00 122 TYR A N 1
ATOM 1047 C CA . TYR A 1 122 ? 4.529 5.738 2.449 1.00 93.00 122 TYR A CA 1
ATOM 1048 C C . TYR A 1 122 ? 6.020 5.521 2.712 1.00 93.00 122 TYR A C 1
ATOM 1050 O O . TYR A 1 122 ? 6.781 5.364 1.758 1.00 93.00 122 TYR A O 1
ATOM 1058 N N . GLU A 1 123 ? 6.441 5.518 3.974 1.00 93.38 123 GLU A N 1
ATOM 1059 C CA . GLU A 1 123 ? 7.842 5.315 4.360 1.00 93.38 123 GLU A CA 1
ATOM 1060 C C . GLU A 1 123 ? 8.266 3.843 4.339 1.00 93.38 123 GLU A C 1
ATOM 1062 O O . GLU A 1 123 ? 9.444 3.542 4.154 1.00 93.38 123 GLU A O 1
ATOM 1067 N N . ARG A 1 124 ? 7.325 2.919 4.564 1.00 93.06 124 ARG A N 1
ATOM 1068 C CA . ARG A 1 124 ? 7.631 1.493 4.764 1.00 93.06 124 ARG A CA 1
ATOM 1069 C C . ARG A 1 124 ? 7.275 0.614 3.579 1.00 93.06 124 ARG A C 1
ATOM 1071 O O . ARG A 1 124 ? 7.841 -0.469 3.446 1.00 93.06 124 ARG A O 1
ATOM 1078 N N . ILE A 1 125 ? 6.319 1.037 2.758 1.00 93.19 125 ILE A N 1
ATOM 1079 C CA . ILE A 1 125 ? 5.870 0.268 1.604 1.00 93.19 125 ILE A CA 1
ATOM 1080 C C . ILE A 1 125 ? 6.603 0.741 0.360 1.00 93.19 125 ILE A C 1
ATOM 1082 O O . ILE A 1 125 ? 6.678 1.932 0.070 1.00 93.19 125 ILE A O 1
ATOM 1086 N N . GLY A 1 126 ? 7.116 -0.229 -0.387 1.00 94.62 126 GLY A N 1
ATOM 1087 C CA . GLY A 1 126 ? 7.660 -0.028 -1.715 1.00 94.62 126 GLY A CA 1
ATOM 1088 C C . GLY A 1 126 ? 6.877 -0.854 -2.732 1.00 94.62 126 GLY A C 1
ATOM 1089 O O . GLY A 1 126 ? 6.524 -2.004 -2.469 1.00 94.62 126 GLY A O 1
ATOM 1090 N N . VAL A 1 127 ? 6.608 -0.267 -3.894 1.00 94.88 127 VAL A N 1
ATOM 1091 C CA . VAL A 1 127 ? 5.773 -0.846 -4.947 1.00 94.88 127 VAL A CA 1
ATOM 1092 C C . VAL A 1 127 ? 6.566 -0.965 -6.247 1.00 94.88 127 VAL A C 1
ATOM 1094 O O . VAL A 1 127 ? 7.247 -0.032 -6.678 1.00 94.88 127 VAL A O 1
ATOM 1097 N N . LEU A 1 128 ? 6.456 -2.127 -6.893 1.00 94.81 128 LEU A N 1
ATOM 1098 C CA . LEU A 1 128 ? 7.018 -2.401 -8.213 1.00 94.81 128 LEU A CA 1
ATOM 1099 C C . LEU A 1 128 ? 5.893 -2.513 -9.244 1.00 94.81 128 LEU A C 1
ATOM 1101 O O . LEU A 1 128 ? 5.270 -3.563 -9.367 1.00 94.81 128 LEU A O 1
ATOM 1105 N N . CYS A 1 129 ? 5.639 -1.452 -10.010 1.00 93.62 129 CYS A N 1
ATOM 1106 C CA . CYS A 1 129 ? 4.636 -1.522 -11.080 1.00 93.62 129 CYS A CA 1
ATOM 1107 C C . CYS A 1 129 ? 5.214 -2.237 -12.303 1.00 93.62 129 CYS A C 1
ATOM 1109 O O . CYS A 1 129 ? 6.254 -1.813 -12.805 1.00 93.62 129 CYS A O 1
ATOM 1111 N N . LEU A 1 130 ? 4.544 -3.260 -12.816 1.00 94.88 130 LEU A N 1
ATOM 1112 C CA . LEU A 1 130 ? 4.973 -4.029 -13.987 1.00 94.88 130 LEU A CA 1
ATOM 1113 C C . LEU A 1 130 ? 3.810 -4.155 -14.966 1.00 94.88 130 LEU A C 1
ATOM 1115 O O . LEU A 1 130 ? 2.671 -3.843 -14.628 1.00 94.88 130 LEU A O 1
ATOM 1119 N N . THR A 1 131 ? 4.095 -4.602 -16.182 1.00 95.38 131 THR A N 1
ATOM 1120 C CA . THR A 1 131 ? 3.068 -4.862 -17.194 1.00 95.38 131 THR A CA 1
ATOM 1121 C C . THR A 1 131 ? 3.358 -6.151 -17.942 1.00 95.38 131 THR A C 1
ATOM 1123 O O . THR A 1 131 ? 4.511 -6.521 -18.116 1.00 95.38 131 THR A O 1
ATOM 1126 N N . GLU A 1 132 ? 2.321 -6.836 -18.403 1.00 95.31 132 GLU A N 1
ATOM 1127 C CA . GLU A 1 132 ? 2.453 -8.033 -19.241 1.00 95.31 132 GLU A CA 1
ATOM 1128 C C . GLU A 1 132 ? 2.820 -7.687 -20.691 1.00 95.31 132 GLU A C 1
ATOM 1130 O O . GLU A 1 132 ? 3.306 -8.536 -21.434 1.00 95.31 132 GLU A O 1
ATOM 1135 N N . ASN A 1 133 ? 2.623 -6.430 -21.105 1.00 95.69 133 ASN A N 1
ATOM 1136 C CA . ASN A 1 133 ? 2.860 -6.007 -22.477 1.00 95.69 133 ASN A CA 1
ATOM 1137 C C . ASN A 1 133 ? 4.198 -5.266 -22.613 1.00 95.69 133 ASN A C 1
ATOM 1139 O O . ASN A 1 133 ? 4.325 -4.111 -22.199 1.00 95.69 133 ASN A O 1
ATOM 1143 N N . TRP A 1 134 ? 5.177 -5.914 -23.246 1.00 96.50 134 TRP A N 1
ATOM 1144 C CA . TRP A 1 134 ? 6.479 -5.330 -23.602 1.00 96.50 134 TRP A CA 1
ATOM 1145 C C . TRP A 1 134 ? 6.441 -4.423 -24.843 1.00 96.50 134 TRP A C 1
ATOM 1147 O O . TRP A 1 134 ? 7.374 -3.652 -25.069 1.00 96.50 134 TRP A O 1
ATOM 1157 N N . ASN A 1 135 ? 5.373 -4.508 -25.641 1.00 96.12 135 ASN A N 1
ATOM 1158 C CA . ASN A 1 135 ? 5.174 -3.754 -26.872 1.00 96.12 135 ASN A CA 1
ATOM 1159 C C . ASN A 1 135 ? 3.966 -2.816 -26.747 1.00 96.12 135 ASN A C 1
ATOM 1161 O O . ASN A 1 135 ? 2.919 -3.012 -27.368 1.00 96.12 135 ASN A O 1
ATOM 1165 N N . ASN A 1 136 ? 4.092 -1.819 -25.874 1.00 96.19 136 ASN A N 1
ATOM 1166 C CA . ASN A 1 136 ? 3.092 -0.775 -25.702 1.00 96.19 136 ASN A CA 1
ATOM 1167 C C . ASN A 1 136 ? 3.702 0.592 -26.028 1.00 96.19 136 ASN A C 1
ATOM 1169 O O . ASN A 1 136 ? 4.547 1.084 -25.280 1.00 96.19 136 ASN A O 1
ATOM 1173 N N . ASP A 1 137 ? 3.242 1.211 -27.116 1.00 96.38 137 ASP A N 1
ATOM 1174 C CA . ASP A 1 137 ? 3.769 2.492 -27.601 1.00 96.38 137 ASP A CA 1
ATOM 1175 C C . ASP A 1 137 ? 3.666 3.608 -26.554 1.00 96.38 137 ASP A C 1
ATOM 1177 O O . ASP A 1 137 ? 4.611 4.368 -26.370 1.00 96.38 137 ASP A O 1
ATOM 1181 N N . GLY A 1 138 ? 2.561 3.677 -25.806 1.00 96.00 138 GLY A N 1
ATOM 1182 C CA . GLY A 1 138 ? 2.379 4.679 -24.752 1.00 96.00 138 GLY A CA 1
ATOM 1183 C C . GLY A 1 138 ? 3.361 4.504 -23.590 1.00 96.00 138 GLY A C 1
ATOM 1184 O O . GLY A 1 138 ? 3.876 5.484 -23.053 1.00 96.00 138 GLY A O 1
ATOM 1185 N N . MET A 1 139 ? 3.677 3.259 -23.226 1.00 95.44 139 MET A N 1
ATOM 1186 C CA . MET A 1 139 ? 4.683 2.959 -22.202 1.00 95.44 139 MET A CA 1
ATOM 1187 C C . MET A 1 139 ? 6.102 3.238 -22.705 1.00 95.44 139 MET A C 1
ATOM 1189 O O . MET A 1 139 ? 6.919 3.764 -21.949 1.00 95.44 139 MET A O 1
ATOM 1193 N N . TRP A 1 140 ? 6.393 2.930 -23.973 1.00 97.12 140 TRP A N 1
ATOM 1194 C CA . TRP A 1 140 ? 7.659 3.289 -24.614 1.00 97.12 140 TRP A CA 1
ATOM 1195 C C . TRP A 1 140 ? 7.857 4.806 -24.686 1.00 97.12 140 TRP A C 1
ATOM 1197 O O . TRP A 1 140 ? 8.956 5.294 -24.406 1.00 97.12 140 TRP A O 1
ATOM 1207 N N . ASP A 1 141 ? 6.799 5.547 -25.016 1.00 96.62 141 ASP A N 1
ATOM 1208 C CA . ASP A 1 141 ? 6.817 7.007 -25.076 1.00 96.62 141 ASP A CA 1
ATOM 1209 C C . ASP A 1 141 ? 7.072 7.622 -23.699 1.00 96.62 141 ASP A C 1
ATOM 1211 O O . ASP A 1 141 ? 8.021 8.389 -23.519 1.00 96.62 141 ASP A O 1
ATOM 1215 N N . LYS A 1 142 ? 6.285 7.202 -22.705 1.00 94.69 142 LYS A N 1
ATOM 1216 C CA . LYS A 1 142 ? 6.278 7.800 -21.368 1.00 94.69 142 LYS A CA 1
ATOM 1217 C C . LYS A 1 142 ? 7.431 7.353 -20.471 1.00 94.69 142 LYS A C 1
ATOM 1219 O O . LYS A 1 142 ? 7.990 8.169 -19.745 1.00 94.69 142 LYS A O 1
ATOM 1224 N N . TYR A 1 143 ? 7.782 6.067 -20.489 1.00 95.00 143 TYR A N 1
ATOM 1225 C CA . TYR A 1 143 ? 8.691 5.467 -19.502 1.00 95.00 143 TYR A CA 1
ATOM 1226 C C . TYR A 1 143 ? 10.032 4.995 -20.080 1.00 95.00 143 TYR A C 1
ATOM 1228 O O . TYR A 1 143 ? 10.895 4.553 -19.317 1.00 95.00 143 TYR A O 1
ATOM 1236 N N . ALA A 1 144 ? 10.236 5.092 -21.397 1.00 95.94 144 ALA A N 1
ATOM 1237 C CA . ALA A 1 144 ? 11.461 4.650 -22.067 1.00 95.94 144 ALA A CA 1
ATOM 1238 C C . ALA A 1 144 ? 11.937 5.628 -23.161 1.00 95.94 144 ALA A C 1
ATOM 1240 O O . ALA A 1 144 ? 12.309 5.223 -24.262 1.00 95.94 144 ALA A O 1
ATOM 1241 N N . ASP A 1 145 ? 11.971 6.926 -22.841 1.00 94.56 145 ASP A N 1
ATOM 1242 C CA . ASP A 1 145 ? 12.576 7.996 -23.655 1.00 94.56 145 ASP A CA 1
ATOM 1243 C C . ASP A 1 145 ? 12.118 8.051 -25.119 1.00 94.56 145 ASP A C 1
ATOM 1245 O O . ASP A 1 145 ? 12.936 8.306 -26.019 1.00 94.56 145 ASP A O 1
ATOM 1249 N N . LYS A 1 146 ? 10.824 7.829 -25.374 1.00 94.75 146 LYS A N 1
ATOM 1250 C CA . LYS A 1 146 ? 10.277 7.778 -26.740 1.00 94.75 146 LYS A CA 1
ATOM 1251 C C . LYS A 1 146 ? 10.886 6.656 -27.576 1.00 94.75 146 LYS A C 1
ATOM 1253 O O . LYS A 1 146 ? 11.316 6.873 -28.706 1.00 94.75 146 LYS A O 1
ATOM 1258 N N . GLY A 1 147 ? 10.988 5.464 -26.987 1.00 93.50 147 GLY A N 1
ATOM 1259 C CA . GLY A 1 147 ? 11.535 4.279 -27.657 1.00 93.50 147 GLY A CA 1
ATOM 1260 C C . GLY A 1 147 ? 13.063 4.158 -27.632 1.00 93.50 147 GLY A C 1
ATOM 1261 O O . GLY A 1 147 ? 13.605 3.243 -28.241 1.00 93.50 147 GLY A O 1
ATOM 1262 N N . ARG A 1 148 ? 13.778 5.059 -26.944 1.00 94.81 148 ARG A N 1
ATOM 1263 C CA . ARG A 1 148 ? 15.256 5.035 -26.836 1.00 94.81 148 ARG A CA 1
ATOM 1264 C C . ARG A 1 148 ? 15.771 4.435 -25.527 1.00 94.81 148 ARG A C 1
ATOM 1266 O O . ARG A 1 148 ? 16.977 4.392 -25.298 1.00 94.81 148 ARG A O 1
ATOM 1273 N N . GLY A 1 149 ? 14.858 4.040 -24.648 1.00 95.88 149 GLY A N 1
ATOM 1274 C CA . GLY A 1 149 ? 15.158 3.373 -23.396 1.00 95.88 149 GLY A CA 1
ATOM 1275 C C . GLY A 1 149 ? 15.280 1.861 -23.554 1.00 95.88 149 GLY A C 1
ATOM 1276 O O . GLY A 1 149 ? 15.645 1.337 -24.603 1.00 95.88 149 GLY A O 1
ATOM 1277 N N . ILE A 1 150 ? 14.954 1.159 -22.479 1.00 95.81 150 ILE A N 1
ATOM 1278 C CA . ILE A 1 150 ? 15.012 -0.295 -22.384 1.00 95.81 150 ILE A CA 1
ATOM 1279 C C . ILE A 1 150 ? 13.710 -0.843 -21.801 1.00 95.81 150 ILE A C 1
ATOM 1281 O O . ILE A 1 150 ? 13.014 -0.173 -21.031 1.00 95.81 150 ILE A O 1
ATOM 1285 N N . CYS A 1 151 ? 13.416 -2.096 -22.136 1.00 96.81 151 CYS A N 1
ATOM 1286 C CA . CYS A 1 151 ? 12.329 -2.869 -21.553 1.00 96.81 151 CYS A CA 1
ATOM 1287 C C . CYS A 1 151 ? 12.913 -4.139 -20.929 1.00 96.81 151 CYS A C 1
ATOM 1289 O O . CYS A 1 151 ? 13.574 -4.925 -21.606 1.00 96.81 151 CYS A O 1
ATOM 1291 N N . ILE A 1 152 ? 12.724 -4.302 -19.623 1.00 96.44 152 ILE A N 1
ATOM 1292 C CA . ILE A 1 152 ? 13.330 -5.372 -18.827 1.00 96.44 152 ILE A CA 1
ATOM 1293 C C . ILE A 1 152 ? 12.246 -6.385 -18.491 1.00 96.44 152 ILE A C 1
ATOM 1295 O O . ILE A 1 152 ? 11.250 -6.015 -17.873 1.00 96.44 152 ILE A O 1
ATOM 1299 N N . GLY A 1 153 ? 12.443 -7.640 -18.889 1.00 96.44 153 GLY A N 1
ATOM 1300 C CA . GLY A 1 153 ? 11.564 -8.752 -18.536 1.00 96.44 153 GLY A CA 1
ATOM 1301 C C . GLY A 1 153 ? 12.028 -9.462 -17.265 1.00 96.44 153 GLY A C 1
ATOM 1302 O O . GLY A 1 153 ? 13.210 -9.771 -17.122 1.00 96.44 153 GLY A O 1
ATOM 1303 N N . TYR A 1 154 ? 11.090 -9.752 -16.370 1.00 95.12 154 TYR A N 1
ATOM 1304 C CA . TYR A 1 154 ? 11.291 -10.529 -15.152 1.00 95.12 154 TYR A CA 1
ATOM 1305 C C . TYR A 1 154 ? 10.532 -11.841 -15.239 1.00 95.12 154 TYR A C 1
ATOM 1307 O O . TYR A 1 154 ? 9.353 -11.839 -15.586 1.00 95.12 154 TYR A O 1
ATOM 1315 N N . ASP A 1 155 ? 11.177 -12.941 -14.855 1.00 94.75 155 ASP A N 1
ATOM 1316 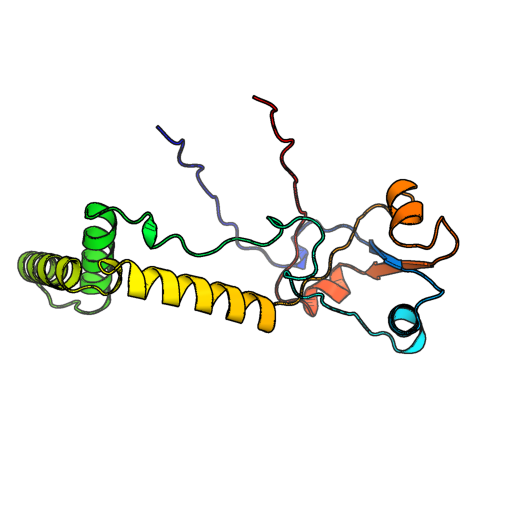C CA . ASP A 1 155 ? 10.464 -14.186 -14.586 1.00 94.75 155 ASP A CA 1
ATOM 1317 C C . ASP A 1 155 ? 9.578 -13.993 -13.349 1.00 94.75 155 ASP A C 1
ATOM 1319 O O . ASP A 1 155 ? 10.068 -13.793 -12.229 1.00 94.75 155 ASP A O 1
ATOM 1323 N N . THR A 1 156 ? 8.262 -14.035 -13.560 1.00 93.12 156 THR A N 1
ATOM 1324 C CA . THR A 1 156 ? 7.287 -13.727 -12.513 1.00 93.12 156 THR A CA 1
ATOM 1325 C C . THR A 1 156 ? 7.364 -14.726 -11.365 1.00 93.12 156 THR A C 1
ATOM 1327 O O . THR A 1 156 ? 7.232 -14.318 -10.216 1.00 93.12 156 THR A O 1
ATOM 1330 N N . ARG A 1 157 ? 7.629 -16.013 -11.644 1.00 91.12 157 ARG A N 1
ATOM 1331 C CA . ARG A 1 157 ? 7.667 -17.082 -10.628 1.00 91.12 157 ARG A CA 1
ATOM 1332 C C . ARG A 1 157 ? 8.894 -16.987 -9.736 1.00 91.12 157 ARG A C 1
ATOM 1334 O O . ARG A 1 157 ? 8.832 -17.358 -8.564 1.00 91.12 157 ARG A O 1
ATOM 1341 N N . ILE A 1 158 ? 10.023 -16.551 -10.289 1.00 92.06 158 ILE A N 1
ATOM 1342 C CA . ILE A 1 158 ? 11.234 -16.299 -9.507 1.00 92.06 158 ILE A CA 1
ATOM 1343 C C . ILE A 1 158 ? 11.030 -15.037 -8.670 1.00 92.06 158 ILE A C 1
ATOM 1345 O O . ILE A 1 158 ? 11.207 -15.069 -7.454 1.00 92.06 158 ILE A O 1
ATOM 1349 N N . MET A 1 159 ? 10.597 -13.944 -9.300 1.00 90.88 159 MET A N 1
ATOM 1350 C CA . MET A 1 159 ? 10.436 -12.648 -8.644 1.00 90.88 159 MET A CA 1
ATOM 1351 C C . MET A 1 159 ? 9.403 -12.683 -7.509 1.00 90.88 159 MET A C 1
ATOM 1353 O O . MET A 1 159 ? 9.670 -12.156 -6.430 1.00 90.88 159 MET A O 1
ATOM 1357 N N . SER A 1 160 ? 8.251 -13.331 -7.707 1.00 89.06 160 SER A N 1
ATOM 1358 C CA . SER A 1 160 ? 7.162 -13.370 -6.721 1.00 89.06 160 SER A CA 1
ATOM 1359 C C . SER A 1 160 ? 7.569 -14.006 -5.391 1.00 89.06 160 SER A C 1
ATOM 1361 O O . SER A 1 160 ? 7.018 -13.653 -4.355 1.00 89.06 160 SER A O 1
ATOM 1363 N N . LYS A 1 161 ? 8.569 -14.899 -5.387 1.00 90.25 161 LYS A N 1
ATOM 1364 C CA . LYS A 1 161 ? 9.111 -15.517 -4.161 1.00 90.25 161 LYS A CA 1
ATOM 1365 C C . LYS A 1 161 ? 9.873 -14.532 -3.272 1.00 90.25 161 LYS A C 1
ATOM 1367 O O . LYS A 1 161 ? 10.104 -14.827 -2.103 1.00 90.25 161 LYS A O 1
ATOM 1372 N N . HIS A 1 162 ? 10.272 -13.387 -3.820 1.00 90.44 162 HIS A N 1
ATOM 1373 C CA . HIS A 1 162 ? 11.030 -12.347 -3.125 1.00 90.44 162 HIS A CA 1
ATOM 1374 C C . HIS A 1 162 ? 10.184 -11.108 -2.790 1.00 90.44 162 HIS A C 1
ATOM 1376 O O . HIS A 1 162 ? 10.697 -10.170 -2.183 1.00 90.44 162 HIS A O 1
ATOM 1382 N N . LEU A 1 163 ? 8.902 -11.091 -3.168 1.00 89.31 163 LEU A N 1
ATOM 1383 C CA . LEU A 1 163 ? 7.978 -9.986 -2.911 1.00 89.31 163 LEU A CA 1
ATOM 1384 C C . LEU A 1 163 ? 6.989 -10.347 -1.793 1.00 89.31 163 LEU A C 1
ATOM 1386 O O . LEU A 1 163 ? 6.645 -11.508 -1.597 1.00 89.31 163 LEU A O 1
ATOM 1390 N N . GLY A 1 164 ? 6.489 -9.334 -1.077 1.00 87.06 164 GLY A N 1
ATOM 1391 C CA . GLY A 1 164 ? 5.461 -9.514 -0.037 1.00 87.06 164 GLY A CA 1
ATOM 1392 C C . GLY A 1 164 ? 4.052 -9.792 -0.580 1.00 87.06 164 GLY A C 1
ATOM 1393 O O . GLY A 1 164 ? 3.145 -10.106 0.187 1.00 87.06 164 GLY A O 1
ATOM 1394 N N . GLY A 1 165 ? 3.868 -9.660 -1.894 1.00 87.62 165 GLY A N 1
ATOM 1395 C CA . GLY A 1 165 ? 2.620 -9.894 -2.609 1.00 87.62 165 GLY A CA 1
ATOM 1396 C C . GLY A 1 165 ? 2.691 -9.321 -4.024 1.00 87.62 165 GLY A C 1
ATOM 1397 O O . GLY A 1 165 ? 3.451 -8.389 -4.289 1.00 87.62 165 GLY A O 1
ATOM 1398 N N . CYS A 1 166 ? 1.907 -9.884 -4.936 1.00 88.00 166 CYS A N 1
ATOM 1399 C CA . CYS A 1 166 ? 1.751 -9.392 -6.301 1.00 88.00 166 CYS A CA 1
ATOM 1400 C C . CYS A 1 166 ? 0.365 -9.770 -6.829 1.00 88.00 166 CYS A C 1
ATOM 1402 O O . CYS A 1 166 ? -0.207 -10.777 -6.412 1.00 88.00 166 CYS A O 1
ATOM 1404 N N . GLY A 1 167 ? -0.162 -8.979 -7.756 1.00 88.38 167 GLY A N 1
ATOM 1405 C CA . GLY A 1 167 ? -1.431 -9.257 -8.416 1.00 88.38 167 GLY A CA 1
ATOM 1406 C C . GLY A 1 167 ? -1.710 -8.250 -9.528 1.00 88.38 167 GLY A C 1
ATOM 1407 O O . GLY A 1 167 ? -1.093 -7.179 -9.540 1.00 88.38 167 GLY A O 1
ATOM 1408 N N . PRO A 1 168 ? -2.606 -8.590 -10.468 1.00 89.06 168 PRO A N 1
ATOM 1409 C CA . PRO A 1 168 ? -3.035 -7.658 -11.496 1.00 89.06 168 PRO A CA 1
ATOM 1410 C C . PRO A 1 168 ? -3.779 -6.480 -10.862 1.00 89.06 168 PRO A C 1
ATOM 1412 O O . PRO A 1 168 ? -4.515 -6.638 -9.885 1.00 89.06 168 PRO A O 1
ATOM 1415 N N . VAL A 1 169 ? -3.585 -5.294 -11.433 1.00 86.12 169 VAL A N 1
ATOM 1416 C CA . VAL A 1 169 ? -4.338 -4.095 -11.062 1.00 86.12 169 VAL A CA 1
ATOM 1417 C C . VAL A 1 169 ? -5.401 -3.864 -12.123 1.00 86.12 169 VAL A C 1
ATOM 1419 O O . VAL A 1 169 ? -5.091 -3.588 -13.281 1.00 86.12 169 VAL A O 1
ATOM 1422 N N . GLU A 1 170 ? -6.661 -3.980 -11.721 1.00 83.19 170 GLU A N 1
ATOM 1423 C CA . GLU A 1 170 ? -7.807 -3.693 -12.576 1.00 83.19 170 GLU A CA 1
ATOM 1424 C C . GLU A 1 170 ? -8.322 -2.285 -12.283 1.00 83.19 170 GLU A C 1
ATOM 1426 O O . GLU A 1 170 ? -9.014 -2.040 -11.293 1.00 83.19 170 GLU A O 1
ATOM 1431 N N . TYR A 1 171 ? -7.984 -1.344 -13.161 1.00 78.50 171 TYR A N 1
ATOM 1432 C CA . TYR A 1 171 ? -8.523 0.007 -13.089 1.00 78.50 171 TYR A CA 1
ATOM 1433 C C . TYR A 1 171 ? -9.981 0.005 -13.551 1.00 78.50 171 TYR A C 1
ATOM 1435 O O . TYR A 1 171 ? -10.291 -0.306 -14.704 1.00 78.50 171 TYR A O 1
ATOM 1443 N N . GLN A 1 172 ? -10.895 0.380 -12.656 1.00 73.38 172 GLN A N 1
ATOM 1444 C CA . GLN A 1 172 ? -12.279 0.626 -13.045 1.00 73.38 172 GLN A CA 1
ATOM 1445 C C . GLN A 1 172 ? -12.330 1.892 -13.900 1.00 73.38 172 GLN A C 1
ATOM 1447 O O . GLN A 1 172 ? -11.805 2.935 -13.513 1.00 73.38 172 GLN A O 1
ATOM 1452 N N . ARG A 1 173 ? -12.975 1.821 -15.069 1.00 61.19 173 ARG A N 1
ATOM 1453 C CA . ARG A 1 173 ? -13.251 3.029 -15.855 1.00 61.19 173 ARG A CA 1
ATOM 1454 C C . ARG A 1 173 ? -14.112 3.959 -15.009 1.00 61.19 173 ARG A C 1
ATOM 1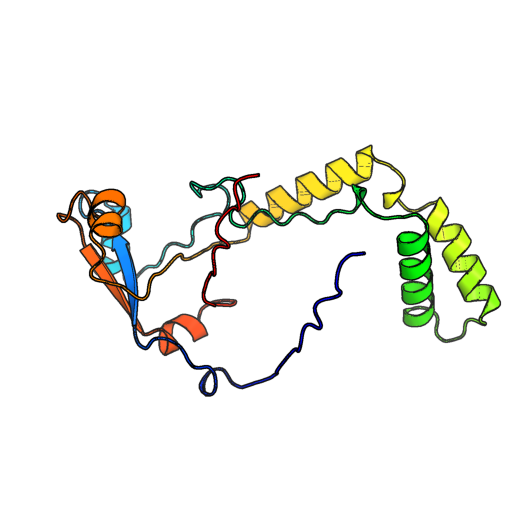456 O O . ARG A 1 173 ? -15.194 3.561 -14.580 1.00 61.19 173 ARG A O 1
ATOM 1463 N N . ALA A 1 174 ? -13.647 5.188 -14.798 1.00 55.19 174 ALA A N 1
ATOM 1464 C CA . ALA A 1 174 ? -14.476 6.232 -14.224 1.00 55.19 174 ALA A CA 1
ATOM 1465 C C . ALA A 1 174 ? -15.719 6.391 -15.112 1.00 55.19 174 ALA A C 1
ATOM 1467 O O . ALA A 1 174 ? -15.620 6.765 -16.281 1.00 55.19 174 ALA A O 1
ATOM 1468 N N . VAL A 1 175 ? -16.891 6.053 -14.578 1.00 39.84 175 VAL A N 1
ATOM 1469 C CA . VAL A 1 175 ? -18.155 6.444 -15.196 1.00 39.84 175 VAL A CA 1
ATOM 1470 C C . VAL A 1 175 ? -18.262 7.941 -14.946 1.00 39.84 175 VAL A C 1
ATOM 1472 O O . VAL A 1 175 ? -18.484 8.356 -13.810 1.00 39.84 175 VAL A O 1
ATOM 1475 N N . CYS A 1 176 ? -18.022 8.756 -15.974 1.00 36.81 176 CYS A N 1
ATOM 1476 C CA . CYS A 1 176 ? -18.379 10.168 -15.921 1.00 36.81 176 CYS A CA 1
ATOM 1477 C C . CYS A 1 176 ? -19.886 10.254 -15.635 1.00 36.81 176 CYS A C 1
ATOM 1479 O O . CYS A 1 176 ? -20.687 9.780 -16.443 1.00 36.81 176 CYS A O 1
ATOM 1481 N N . LEU A 1 177 ? -20.241 10.785 -14.463 1.00 34.22 177 LEU A N 1
ATOM 1482 C CA . LEU A 1 177 ? -21.589 11.258 -14.147 1.00 34.22 177 LEU A CA 1
ATOM 1483 C C . LEU A 1 177 ? -21.771 12.675 -14.689 1.00 34.22 177 LEU A C 1
ATOM 1485 O O . LEU A 1 177 ? -20.791 13.452 -14.608 1.00 34.22 177 LEU A O 1
#

Mean predicted aligned error: 6.66 Å

Nearest PDB structures (foldseek):
  2co9-assembly1_A  TM=4.356E-01  e=2.677E+00  Mus musculus
  4h9s-assembly3_F  TM=4.661E-01  e=4.496E+00  Homo sapiens
  1hsm-assembly1_A  TM=5.340E-01  e=8.595E+00  Cricetulus griseus
  4h9s-assembly3_E  TM=3.619E-01  e=7.550E+00  Homo sapiens

Sequence (177 aa):
MGSKSEITVKYCKLEEVELPSIVYKYRSWSDNYHKRFLTEREVFLASPRTFEDELDCYNPPRFDLLTKKQIYEYYIWSSKKNNLDFTRQQHRKFAQNWSKVSAVNNPTIVKQFMNKYVQEYYERIGVLCLTENWNNDGMWDKYADKGRGICIGYDTRIMSKHLGGCGPVEYQRAVCL

Radius of gyration: 22.99 Å; Cα contacts (8 Å, |Δi|>4):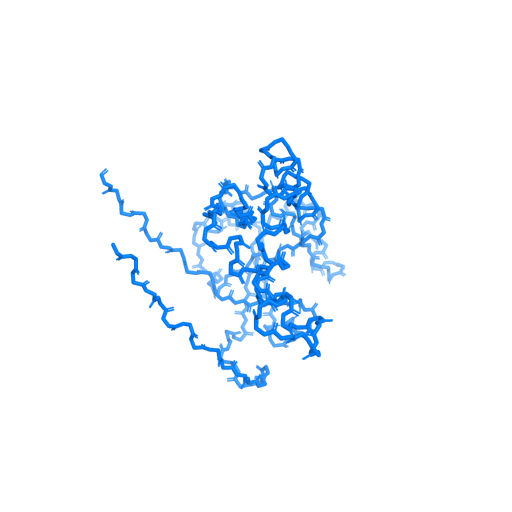 157; chains: 1; bounding box: 53×38×59 Å

Solvent-accessible surface area (backbone atoms only — not comparable to full-atom values): 10986 Å² total; per-residue (Å²): 134,83,79,79,77,83,81,82,86,82,91,77,57,78,88,75,53,92,68,67,68,48,34,24,40,61,27,35,62,87,41,71,76,51,45,32,43,72,79,68,67,49,84,79,54,42,39,51,80,77,48,92,53,83,65,52,87,64,75,72,75,63,63,90,72,59,47,75,64,57,45,29,52,50,34,38,53,50,36,53,73,77,39,75,86,55,50,75,66,53,33,51,52,49,11,60,52,49,52,67,72,36,62,73,77,36,68,67,56,40,51,52,50,43,53,50,50,50,51,53,46,39,75,71,43,59,46,74,83,67,35,78,65,83,85,40,70,69,52,28,45,73,39,5,66,62,67,65,30,45,77,47,75,38,55,38,77,67,52,54,77,78,46,100,72,85,77,89,84,82,82,76,77,80,77,85,125

Foldseek 3Di:
DDPPDPDDDDDDDPVPDDDQQKWKDAAEPVDPVRCCCPPVVDDFFAQQPPDPDPCVVPDFDPLVPDDLVNQLVVQLVVCCVPPVPDDPVRSNVRSVVCSVVPPSVPVVSVVVVRVVVSVCSRVPGGHDDIGSDQDDQVCCVPHYVNVPRDMDMDRCSVVQVVDPDDDDDDDDPPPDD